Protein AF-A0A6N8H6J8-F1 (afdb_monomer)

Radius of gyration: 29.03 Å; Cα contacts (8 Å, |Δi|>4): 454; chains: 1; bounding box: 101×48×76 Å

Secondary structure (DSSP, 8-state):
-PPP-----PPPHHHHHHHHHHHHHHHHHHHHHHHHHHHHHHHHHHHHHHHHHHHHHHHHHHHHHHT--SEEEEEPPPBTTBGGGGGGGG--S--BSEESEEEEEEETTEEEEEESSPPPPEEEEEE-TTSPEEEEEEE-TTSHHHHTTTTS-EEEEEEEEE-TTSSSEEEEEEEEEESS-TTGGGT-EEEEEEEEEEEEEE-TTT--EEEEEEEEEEEEE-TTS-EEEEEEEEEE-TT-PEE-

Solvent-accessible surface area (backbone atoms only — not comparable to full-atom values): 13359 Å² total; per-residue (Å²): 135,86,82,80,85,88,77,82,84,70,84,47,74,63,58,53,52,53,49,51,52,49,49,51,53,52,49,51,54,47,52,70,51,50,52,60,51,50,53,53,49,51,51,52,51,50,43,56,38,34,48,52,49,51,52,51,52,51,49,51,55,44,57,69,36,46,73,36,62,34,38,37,28,38,27,48,46,19,48,88,92,34,79,70,36,59,54,52,57,70,63,85,87,62,70,40,57,55,29,33,21,41,37,35,35,77,48,103,44,36,38,38,37,42,30,36,42,45,66,70,72,36,54,29,74,45,77,43,98,84,76,45,78,48,77,43,79,77,44,43,58,88,39,77,86,43,44,74,53,57,24,36,51,34,43,39,34,30,37,55,41,82,26,100,78,75,78,48,85,34,73,46,42,71,50,75,51,60,83,65,69,88,64,46,75,83,33,52,32,40,67,44,50,40,41,32,69,68,40,69,47,70,39,87,90,78,70,45,42,19,34,43,25,34,36,38,40,43,27,28,9,43,79,89,57,52,78,67,40,75,50,75,49,77,44,68,25,83,44,39,18,39,51,66

Nearest PDB structures (foldseek):
  8uzt-assembly1_B  TM=2.595E-01  e=5.201E-01  Homo sapiens
  1rp5-assembly2_B  TM=3.192E-01  e=3.946E+00  Streptococcus pneumoniae
  1rp5-assembly1_A  TM=3.190E-01  e=3.946E+00  Streptococcus pneumoniae
  3afq-assembly1_C  TM=2.907E-01  e=7.461E+00  Mycobacterium leprae TN

pLDDT: mean 84.41, std 11.15, range [40.75, 97.56]

Sequence (244 aa):
MTTPLNNKKGTTLVELMVCLVLLALFGTAAVTLVKPCAEAYIEVQQLTRAQNLADALTETIRGELADADGTISIVNAATESDADSANNIFIEDVRLTEGTALRFTVESNYTEILDAGYVPKLTATTLNADNTTSTKVLYDPADDTFAELNRYLHMRFYKQTEGKDGKKKEYTTYAYTTAYPNKDYMGLVVSDLAFYARGWKEEKETGKICLTSLSMQLTVAKPDGTPVYTQTAVIPLPGAPEFQ

Mean predicted aligned error: 9.77 Å

Structure (mmCIF, N/CA/C/O backbone):
data_AF-A0A6N8H6J8-F1
#
_entry.id   AF-A0A6N8H6J8-F1
#
loop_
_atom_site.group_PDB
_atom_site.id
_atom_site.type_symbol
_atom_site.label_atom_id
_atom_site.label_alt_id
_atom_site.label_comp_id
_atom_site.label_asym_id
_atom_site.label_entity_id
_atom_site.label_seq_id
_atom_site.pdbx_PDB_ins_code
_atom_site.Cartn_x
_atom_site.Cartn_y
_atom_site.Cartn_z
_atom_site.occupancy
_atom_site.B_iso_or_equiv
_atom_site.auth_seq_id
_atom_site.auth_comp_id
_atom_site.auth_asym_id
_atom_site.auth_atom_id
_atom_site.pdbx_PDB_model_num
ATOM 1 N N . MET A 1 1 ? 78.669 4.941 -41.387 1.00 40.75 1 MET A N 1
ATOM 2 C CA . MET A 1 1 ? 77.712 5.031 -42.510 1.00 40.75 1 MET A CA 1
ATOM 3 C C . MET A 1 1 ? 76.418 4.387 -42.062 1.00 40.75 1 MET A C 1
ATOM 5 O O . MET A 1 1 ? 76.426 3.232 -41.670 1.00 40.75 1 MET A O 1
ATOM 9 N N . THR A 1 2 ? 75.360 5.184 -41.993 1.00 45.00 2 THR A N 1
ATOM 10 C CA . THR A 1 2 ? 74.046 4.850 -41.439 1.00 45.00 2 THR A CA 1
ATOM 11 C C . THR A 1 2 ? 73.259 3.944 -42.381 1.00 45.00 2 THR A C 1
ATOM 13 O O . THR A 1 2 ? 72.982 4.324 -43.517 1.00 45.00 2 THR A O 1
ATOM 16 N N . THR A 1 3 ? 72.875 2.766 -41.903 1.00 53.53 3 THR A N 1
ATOM 17 C CA . THR A 1 3 ? 71.915 1.877 -42.563 1.00 53.53 3 THR A CA 1
ATOM 18 C C . THR A 1 3 ? 70.542 2.558 -42.599 1.00 53.53 3 THR A C 1
ATOM 20 O O . THR A 1 3 ? 70.055 2.968 -41.542 1.00 53.53 3 THR A O 1
ATOM 23 N N . PRO A 1 4 ? 69.887 2.710 -43.761 1.00 50.66 4 PRO A N 1
ATOM 24 C CA . PRO A 1 4 ? 68.545 3.264 -43.798 1.00 50.66 4 PRO A CA 1
ATOM 25 C C . PRO A 1 4 ? 67.537 2.198 -43.348 1.00 50.66 4 PRO A C 1
ATOM 27 O O . PRO A 1 4 ? 67.440 1.122 -43.936 1.00 50.66 4 PRO A O 1
ATOM 30 N N . LEU A 1 5 ? 66.772 2.508 -42.301 1.00 53.38 5 LEU A N 1
ATOM 31 C CA . LEU A 1 5 ? 65.566 1.776 -41.913 1.00 53.38 5 LEU A CA 1
ATOM 32 C C . LEU A 1 5 ? 64.500 1.969 -43.003 1.00 53.38 5 LEU A C 1
ATOM 34 O O . LEU A 1 5 ? 63.805 2.984 -43.033 1.00 53.38 5 LEU A O 1
ATOM 38 N N . ASN A 1 6 ? 64.369 1.000 -43.910 1.00 55.66 6 ASN A N 1
ATOM 39 C CA . ASN A 1 6 ? 63.252 0.945 -44.848 1.00 55.66 6 ASN A CA 1
ATOM 40 C C . ASN A 1 6 ? 62.047 0.269 -44.181 1.00 55.66 6 ASN A C 1
ATOM 42 O O . ASN A 1 6 ? 61.887 -0.946 -44.256 1.00 55.66 6 ASN A O 1
ATOM 46 N N . ASN A 1 7 ? 61.207 1.055 -43.510 1.00 56.34 7 ASN A N 1
ATOM 47 C CA . ASN A 1 7 ? 59.872 0.607 -43.121 1.00 56.34 7 ASN A CA 1
ATOM 48 C C . ASN A 1 7 ? 58.894 1.791 -43.123 1.00 56.34 7 ASN A C 1
ATOM 50 O O . ASN A 1 7 ? 58.460 2.279 -42.085 1.00 56.34 7 ASN A O 1
ATOM 54 N N . LYS A 1 8 ? 58.563 2.287 -44.319 1.00 55.41 8 LYS A N 1
ATOM 55 C CA . LYS A 1 8 ? 57.391 3.146 -44.534 1.00 55.41 8 LYS A CA 1
ATOM 56 C C . LYS A 1 8 ? 56.366 2.375 -45.360 1.00 55.41 8 LYS A C 1
ATOM 58 O O . LYS A 1 8 ? 56.208 2.616 -46.552 1.00 55.41 8 LYS A O 1
ATOM 63 N N . LYS A 1 9 ? 55.664 1.436 -44.720 1.00 59.94 9 LYS A N 1
ATOM 64 C CA . LYS A 1 9 ? 54.363 0.979 -45.221 1.00 59.94 9 LYS A CA 1
ATOM 65 C C . LYS A 1 9 ? 53.354 2.085 -44.911 1.00 59.94 9 LYS A C 1
ATOM 67 O O . LYS A 1 9 ? 52.824 2.144 -43.808 1.00 59.94 9 LYS A O 1
ATOM 72 N N . GLY A 1 10 ? 53.181 3.024 -45.839 1.00 60.69 10 GLY A N 1
ATOM 73 C CA . GLY A 1 10 ? 52.027 3.920 -45.801 1.00 60.69 10 GLY A CA 1
ATOM 74 C C . GLY A 1 10 ? 50.764 3.084 -45.986 1.00 60.69 10 GLY A C 1
ATOM 75 O O . GLY A 1 10 ? 50.747 2.222 -46.864 1.00 60.69 10 GLY A O 1
ATOM 76 N N . THR A 1 11 ? 49.748 3.303 -45.152 1.00 62.12 11 THR A N 1
ATOM 77 C CA . THR A 1 11 ? 48.422 2.704 -45.332 1.00 62.12 11 THR A CA 1
ATOM 78 C C . THR A 1 11 ? 47.934 3.029 -46.736 1.00 62.12 11 THR A C 1
ATOM 80 O O . THR A 1 11 ? 47.843 4.197 -47.123 1.00 62.12 11 THR A O 1
ATOM 83 N N . THR A 1 12 ? 47.679 2.005 -47.544 1.00 73.31 12 THR A N 1
ATOM 84 C CA . THR A 1 12 ? 47.182 2.240 -48.902 1.00 73.31 12 THR A CA 1
ATOM 85 C C . THR A 1 12 ? 45.739 2.743 -48.813 1.00 73.31 12 THR A C 1
ATOM 87 O O . THR A 1 12 ? 44.985 2.345 -47.927 1.00 73.31 12 THR A O 1
ATOM 90 N N . LEU A 1 13 ? 45.324 3.633 -49.720 1.00 76.25 13 LEU A N 1
ATOM 91 C CA . LEU A 1 13 ? 43.959 4.187 -49.741 1.00 76.25 13 LEU A CA 1
ATOM 92 C C . LEU A 1 13 ? 42.888 3.075 -49.739 1.00 76.25 13 LEU A C 1
ATOM 94 O O . LEU A 1 13 ? 41.837 3.217 -49.121 1.00 76.25 13 LEU A O 1
ATOM 98 N N . VAL A 1 14 ? 43.210 1.931 -50.348 1.00 82.44 14 VAL A N 1
ATOM 99 C CA . VAL A 1 14 ? 42.388 0.716 -50.357 1.00 82.44 14 VAL A CA 1
ATOM 100 C C . VAL A 1 14 ? 42.240 0.103 -48.959 1.00 82.44 14 VAL A C 1
ATOM 102 O O . VAL A 1 14 ? 41.124 -0.228 -48.573 1.00 82.44 14 VAL A O 1
ATOM 105 N N . GLU A 1 15 ? 43.314 -0.009 -48.170 1.00 83.00 15 GLU A N 1
ATOM 106 C CA . GLU A 1 15 ? 43.245 -0.521 -46.789 1.00 83.00 15 GLU A CA 1
ATOM 107 C C . GLU A 1 15 ? 42.344 0.351 -45.906 1.00 83.00 15 GLU A C 1
ATOM 109 O O . GLU A 1 15 ? 41.560 -0.175 -45.116 1.00 83.00 15 GLU A O 1
ATOM 114 N N . LEU A 1 16 ? 42.399 1.676 -46.078 1.00 84.88 16 LEU A N 1
ATOM 115 C CA . LEU A 1 16 ? 41.515 2.604 -45.368 1.00 84.88 16 LEU A CA 1
ATOM 116 C C . LEU A 1 16 ? 40.048 2.436 -45.779 1.00 84.88 16 LEU A C 1
ATOM 118 O O . LEU A 1 16 ? 39.178 2.382 -44.911 1.00 84.88 16 LEU A O 1
ATOM 122 N N . MET A 1 17 ? 39.765 2.315 -47.078 1.00 86.81 17 MET A N 1
ATOM 123 C CA . MET A 1 17 ? 38.397 2.102 -47.562 1.00 86.81 17 MET A CA 1
ATOM 124 C C . MET A 1 17 ? 37.822 0.769 -47.075 1.00 86.81 17 MET A C 1
ATOM 126 O O . MET A 1 17 ? 36.688 0.731 -46.603 1.00 86.81 17 MET A O 1
ATOM 130 N N . VAL A 1 18 ? 38.606 -0.311 -47.126 1.00 90.06 18 VAL A N 1
ATOM 131 C CA . VAL A 1 18 ? 38.185 -1.630 -46.628 1.00 90.06 18 VAL A CA 1
ATOM 132 C C . VAL A 1 18 ? 37.944 -1.586 -45.120 1.00 90.06 18 VAL A C 1
ATOM 134 O O . VAL A 1 18 ? 36.928 -2.094 -44.653 1.00 90.06 18 VAL A O 1
ATOM 137 N N . CYS A 1 19 ? 38.827 -0.933 -44.360 1.00 89.69 19 CYS A N 1
ATOM 138 C CA . CYS A 1 19 ? 38.658 -0.767 -42.919 1.00 89.69 19 CYS A CA 1
ATOM 139 C C . CYS A 1 19 ? 37.365 -0.007 -42.582 1.00 89.69 19 CYS A C 1
ATOM 141 O O . CYS A 1 19 ? 36.590 -0.461 -41.745 1.00 89.69 19 CYS A O 1
ATOM 143 N N . LEU A 1 20 ? 37.078 1.099 -43.278 1.00 90.94 20 LEU A N 1
ATOM 144 C CA . LEU A 1 20 ? 35.853 1.878 -43.071 1.00 90.94 20 LEU A CA 1
ATOM 145 C C . LEU A 1 20 ? 34.584 1.085 -43.411 1.00 90.94 20 LEU A C 1
ATOM 147 O O . LEU A 1 20 ? 33.613 1.142 -42.659 1.00 90.94 20 LEU A O 1
ATOM 151 N N . VAL A 1 21 ? 34.593 0.314 -44.503 1.00 93.56 21 VAL A N 1
ATOM 152 C CA . VAL A 1 21 ? 33.453 -0.537 -44.885 1.00 93.56 21 VAL A CA 1
ATOM 153 C C . VAL A 1 21 ? 33.228 -1.647 -43.857 1.00 93.56 21 VAL A C 1
ATOM 155 O O . VAL A 1 21 ? 32.091 -1.883 -43.450 1.00 93.56 21 VAL A O 1
ATOM 158 N N . LEU A 1 22 ? 34.295 -2.300 -43.386 1.00 91.69 22 LEU A N 1
ATOM 159 C CA . LEU A 1 22 ? 34.191 -3.324 -42.346 1.00 91.69 22 LEU A CA 1
ATOM 160 C C . LEU A 1 22 ? 33.706 -2.734 -41.020 1.00 91.69 22 LEU A C 1
ATOM 162 O O . LEU A 1 22 ? 32.823 -3.313 -40.398 1.00 91.69 22 LEU A O 1
ATOM 166 N N . LEU A 1 23 ? 34.209 -1.568 -40.608 1.00 92.50 23 LEU A N 1
ATOM 167 C CA . LEU A 1 23 ? 33.726 -0.876 -39.410 1.00 92.50 23 LEU A CA 1
ATOM 168 C C . LEU A 1 23 ? 32.245 -0.501 -39.522 1.00 92.50 23 LEU A C 1
ATOM 170 O O . LEU A 1 23 ? 31.522 -0.631 -38.540 1.00 92.50 23 LEU A O 1
ATOM 174 N N . ALA A 1 24 ? 31.769 -0.093 -40.701 1.00 91.44 24 ALA A N 1
ATOM 175 C CA . ALA A 1 24 ? 30.350 0.181 -40.921 1.00 91.44 24 ALA A CA 1
ATOM 176 C C . ALA A 1 24 ? 29.492 -1.096 -40.825 1.00 91.44 24 ALA A C 1
ATOM 178 O O . ALA A 1 24 ? 28.440 -1.093 -40.181 1.00 91.44 24 ALA A O 1
ATOM 179 N N . LEU A 1 25 ? 29.951 -2.209 -41.406 1.00 92.19 25 LEU A N 1
ATOM 180 C CA . LEU A 1 25 ? 29.267 -3.506 -41.320 1.00 92.19 25 LEU A CA 1
ATOM 181 C C . LEU A 1 25 ? 29.245 -4.051 -39.884 1.00 92.19 25 LEU A C 1
ATOM 183 O O . LEU A 1 25 ? 28.199 -4.465 -39.393 1.00 92.19 25 LEU A O 1
ATOM 187 N N . PHE A 1 26 ? 30.372 -4.003 -39.173 1.00 89.94 26 PHE A N 1
ATOM 188 C CA . PHE A 1 26 ? 30.431 -4.430 -37.775 1.00 89.94 26 PHE A CA 1
ATOM 189 C C . PHE A 1 26 ? 29.669 -3.485 -36.849 1.00 89.94 26 PHE A C 1
ATOM 191 O O . PHE A 1 26 ? 29.006 -3.951 -35.930 1.00 89.94 26 PHE A O 1
ATOM 198 N N . GLY A 1 27 ? 29.709 -2.176 -37.102 1.00 90.25 27 GLY A N 1
ATOM 199 C CA . GLY A 1 27 ? 28.953 -1.186 -36.342 1.00 90.25 27 GLY A CA 1
ATOM 200 C C . GLY A 1 27 ? 27.446 -1.400 -36.470 1.00 90.25 27 GLY A C 1
ATOM 201 O O . GLY A 1 27 ? 26.742 -1.420 -35.465 1.00 90.25 27 GLY A O 1
ATOM 202 N N . THR A 1 28 ? 26.951 -1.639 -37.686 1.00 88.88 28 THR A N 1
ATOM 203 C CA . THR A 1 28 ? 25.528 -1.944 -37.911 1.00 88.88 28 THR A CA 1
ATOM 204 C C . THR A 1 28 ? 25.122 -3.267 -37.263 1.00 88.88 28 THR A C 1
ATOM 206 O O . THR A 1 28 ? 24.148 -3.285 -36.511 1.00 88.88 28 THR A O 1
ATOM 209 N N . ALA A 1 29 ? 25.901 -4.338 -37.447 1.00 87.69 29 ALA A N 1
ATOM 210 C CA . ALA A 1 29 ? 25.650 -5.623 -36.791 1.00 87.69 29 ALA A CA 1
ATOM 211 C C . ALA A 1 29 ? 25.652 -5.504 -35.252 1.00 87.69 29 ALA A C 1
ATOM 213 O O . ALA A 1 29 ? 24.757 -6.022 -34.581 1.00 87.69 29 ALA A O 1
ATOM 214 N N . ALA A 1 30 ? 26.604 -4.762 -34.682 1.00 88.12 30 ALA A N 1
ATOM 215 C CA . ALA A 1 30 ? 26.674 -4.518 -33.246 1.00 88.12 30 ALA A CA 1
ATOM 216 C C . ALA A 1 30 ? 25.440 -3.761 -32.737 1.00 88.12 30 ALA A C 1
ATOM 218 O O . ALA A 1 30 ? 24.838 -4.186 -31.757 1.00 88.12 30 ALA A O 1
ATOM 219 N N . VAL A 1 31 ? 24.997 -2.697 -33.416 1.00 87.75 31 VAL A N 1
ATOM 220 C CA . VAL A 1 31 ? 23.798 -1.938 -33.009 1.00 87.75 31 VAL A CA 1
ATOM 221 C C . VAL A 1 31 ? 22.538 -2.806 -33.062 1.00 87.75 31 VAL A C 1
ATOM 223 O O . VAL A 1 31 ? 21.714 -2.729 -32.149 1.00 87.75 31 VAL A O 1
ATOM 226 N N . THR A 1 32 ? 22.408 -3.677 -34.071 1.00 88.31 32 THR A N 1
ATOM 227 C CA . THR A 1 32 ? 21.260 -4.598 -34.173 1.00 88.31 32 THR A CA 1
ATOM 228 C C . THR A 1 32 ? 21.194 -5.626 -33.042 1.00 88.31 32 THR A C 1
ATOM 230 O O . THR A 1 32 ? 20.111 -6.111 -32.736 1.00 88.31 32 THR A O 1
ATOM 233 N N . LEU A 1 33 ? 22.323 -5.922 -32.391 1.00 86.25 33 LEU A N 1
ATOM 234 C CA . LEU A 1 33 ? 22.399 -6.813 -31.230 1.00 86.25 33 LEU A CA 1
ATOM 235 C C . LEU A 1 33 ? 22.283 -6.052 -29.904 1.00 86.25 33 LEU A C 1
ATOM 237 O O . LEU A 1 33 ? 21.595 -6.495 -28.992 1.00 86.25 33 LEU A O 1
ATOM 241 N N . VAL A 1 34 ? 22.942 -4.899 -29.782 1.00 89.19 34 VAL A N 1
ATOM 242 C CA . VAL A 1 34 ? 23.029 -4.153 -28.518 1.00 89.19 34 VAL A CA 1
ATOM 243 C C . VAL A 1 34 ? 21.676 -3.589 -28.102 1.00 89.19 34 VAL A C 1
ATOM 245 O O . VAL A 1 34 ? 21.350 -3.651 -26.921 1.00 89.19 34 VAL A O 1
ATOM 248 N N . LYS A 1 35 ? 20.872 -3.074 -29.041 1.00 85.88 35 LYS A N 1
ATOM 249 C CA . LYS A 1 35 ? 19.571 -2.474 -28.714 1.00 85.88 35 LYS A CA 1
ATOM 250 C C . LYS A 1 35 ? 18.595 -3.459 -28.038 1.00 85.88 35 LYS A C 1
ATOM 252 O O . LYS A 1 35 ? 18.196 -3.161 -26.914 1.00 85.88 35 LYS A O 1
ATOM 257 N N . PRO A 1 36 ? 18.249 -4.622 -28.630 1.00 90.12 36 PRO A N 1
ATOM 258 C CA . PRO A 1 36 ? 17.329 -5.562 -27.984 1.00 90.12 36 PRO A CA 1
ATOM 259 C C . PRO A 1 36 ? 17.904 -6.137 -26.682 1.00 90.12 36 PRO A C 1
ATOM 261 O O . PRO A 1 36 ? 17.165 -6.351 -25.727 1.00 90.12 36 PRO A O 1
ATOM 264 N N . CYS A 1 37 ? 19.226 -6.334 -26.599 1.00 87.81 37 CYS A N 1
ATOM 265 C CA . CYS A 1 37 ? 19.875 -6.766 -25.360 1.00 87.81 37 CYS A CA 1
ATOM 266 C C . CYS A 1 37 ? 19.772 -5.713 -24.246 1.00 87.81 37 CYS A C 1
ATOM 268 O O . CYS A 1 37 ? 19.555 -6.068 -23.091 1.00 87.81 37 CYS A O 1
ATOM 270 N N . ALA A 1 38 ? 19.920 -4.428 -24.575 1.00 86.19 38 ALA A N 1
ATOM 271 C CA . ALA A 1 38 ? 19.778 -3.340 -23.614 1.00 86.19 38 ALA A CA 1
ATOM 272 C C . ALA A 1 38 ? 18.327 -3.191 -23.136 1.00 86.19 38 ALA A C 1
ATOM 274 O O . ALA A 1 38 ? 18.100 -3.019 -21.942 1.00 86.19 38 ALA A O 1
ATOM 275 N N . GLU A 1 39 ? 17.354 -3.304 -24.044 1.00 88.81 39 GLU A N 1
ATOM 276 C CA . GLU A 1 39 ? 15.924 -3.279 -23.708 1.00 88.81 39 GLU A CA 1
ATOM 277 C C . GLU A 1 39 ? 15.561 -4.444 -22.776 1.00 88.81 39 GLU A C 1
ATOM 279 O O . GLU A 1 39 ? 15.046 -4.210 -21.683 1.00 88.81 39 GLU A O 1
ATOM 284 N N . ALA A 1 40 ? 15.949 -5.674 -23.131 1.00 88.62 40 ALA A N 1
ATOM 285 C CA . ALA A 1 40 ? 15.730 -6.849 -22.288 1.00 88.62 40 ALA A CA 1
ATOM 286 C C . ALA A 1 40 ? 16.410 -6.719 -20.913 1.00 88.62 40 ALA A C 1
ATOM 288 O O . ALA A 1 40 ? 15.842 -7.093 -19.889 1.00 88.62 40 ALA A O 1
ATOM 289 N N . TYR A 1 41 ? 17.622 -6.160 -20.865 1.00 89.19 41 TYR A N 1
ATOM 290 C CA . TYR A 1 41 ? 18.324 -5.921 -19.605 1.00 89.19 41 TYR A CA 1
ATOM 291 C C . TYR A 1 41 ? 17.579 -4.922 -18.705 1.00 89.19 41 TYR A C 1
ATOM 293 O O . TYR A 1 41 ? 17.449 -5.158 -17.503 1.00 89.19 41 TYR A O 1
ATOM 301 N N . ILE A 1 42 ? 17.066 -3.826 -19.275 1.00 88.38 42 ILE A N 1
ATOM 302 C CA . ILE A 1 42 ? 16.284 -2.827 -18.535 1.00 88.38 42 ILE A CA 1
ATOM 303 C C . ILE A 1 42 ? 14.987 -3.444 -18.007 1.00 88.38 42 ILE A C 1
ATOM 305 O O . ILE A 1 42 ? 14.646 -3.213 -16.849 1.00 88.38 42 ILE A O 1
ATOM 309 N N . GLU A 1 43 ? 14.289 -4.249 -18.808 1.00 88.69 43 GLU A N 1
ATOM 310 C CA . GLU A 1 43 ? 13.061 -4.931 -18.382 1.00 88.69 43 GLU A CA 1
ATOM 311 C C . GLU A 1 43 ? 13.307 -5.876 -17.204 1.00 88.69 43 GLU A C 1
ATOM 313 O O . GLU A 1 43 ? 12.593 -5.812 -16.202 1.00 88.69 43 GLU A O 1
ATOM 318 N N . VAL A 1 44 ? 14.359 -6.698 -17.270 1.00 91.56 44 VAL A N 1
ATOM 319 C CA . VAL A 1 44 ? 14.736 -7.588 -16.162 1.00 91.56 44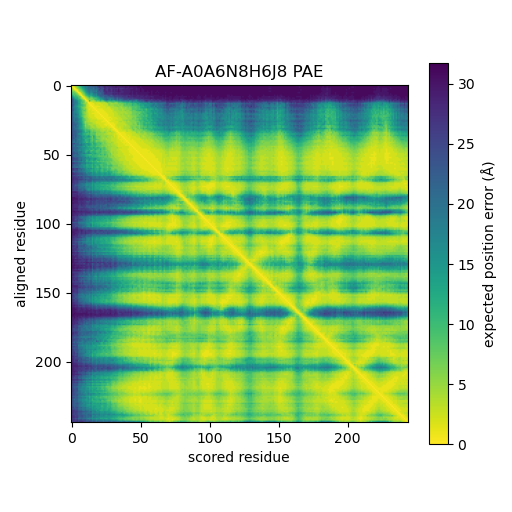 VAL A CA 1
ATOM 320 C C . VAL A 1 44 ? 15.088 -6.778 -14.915 1.00 91.56 44 VAL A C 1
ATOM 322 O O . VAL A 1 44 ? 14.631 -7.102 -13.820 1.00 91.56 44 VAL A O 1
ATOM 325 N N . GLN A 1 45 ? 15.848 -5.689 -15.064 1.00 90.88 45 GLN A N 1
ATOM 326 C CA . GLN A 1 45 ? 16.197 -4.826 -13.938 1.00 90.88 45 GLN A CA 1
ATOM 327 C C . GLN A 1 45 ? 14.956 -4.173 -13.308 1.00 90.88 45 GLN A C 1
ATOM 329 O O . GLN A 1 45 ? 14.874 -4.076 -12.081 1.00 90.88 45 GLN A O 1
ATOM 334 N N . GLN A 1 46 ? 13.997 -3.730 -14.123 1.00 89.62 46 GLN A N 1
ATOM 335 C CA . GLN A 1 46 ? 12.730 -3.168 -13.653 1.00 89.62 46 GLN A CA 1
ATOM 336 C C . GLN A 1 46 ? 11.900 -4.214 -12.909 1.00 89.62 46 GLN A C 1
ATOM 338 O O . GLN A 1 46 ? 11.407 -3.919 -11.823 1.00 89.62 46 GLN A O 1
ATOM 343 N N . LEU A 1 47 ? 11.806 -5.437 -13.434 1.00 94.25 47 LEU A N 1
ATOM 344 C CA . LEU A 1 47 ? 11.093 -6.531 -12.780 1.00 94.25 47 LEU A CA 1
ATOM 345 C C . LEU A 1 47 ? 11.705 -6.872 -11.415 1.00 94.25 47 LEU A C 1
ATOM 347 O O . LEU A 1 47 ? 10.982 -6.932 -10.425 1.00 94.25 47 LEU A O 1
ATOM 351 N N . THR A 1 48 ? 13.031 -7.029 -11.332 1.00 94.50 48 THR A N 1
ATOM 352 C CA . THR A 1 48 ? 13.712 -7.305 -10.055 1.00 94.50 48 THR A CA 1
ATOM 353 C C . THR A 1 48 ? 13.479 -6.189 -9.034 1.00 94.50 48 THR A C 1
ATOM 355 O O . THR A 1 48 ? 13.256 -6.459 -7.857 1.00 94.50 48 THR A O 1
ATOM 358 N N . ARG A 1 49 ? 13.491 -4.920 -9.460 1.00 93.44 49 ARG A N 1
ATOM 359 C CA . ARG A 1 49 ? 13.193 -3.789 -8.565 1.00 93.44 49 ARG A CA 1
ATOM 360 C C . ARG A 1 49 ? 11.735 -3.769 -8.120 1.00 93.44 49 ARG A C 1
ATOM 362 O O . ARG A 1 49 ? 11.488 -3.482 -6.955 1.00 93.44 49 ARG A O 1
ATOM 369 N N . ALA A 1 50 ? 10.799 -4.081 -9.014 1.00 95.06 50 ALA A N 1
ATOM 370 C CA . ALA A 1 50 ? 9.379 -4.155 -8.692 1.00 95.06 50 ALA A CA 1
ATOM 371 C C . ALA A 1 50 ? 9.080 -5.270 -7.687 1.00 95.06 50 ALA A C 1
ATOM 373 O O . ALA A 1 50 ? 8.303 -5.058 -6.763 1.00 95.06 50 ALA A O 1
ATOM 374 N N . GLN A 1 51 ? 9.748 -6.418 -7.822 1.00 95.81 51 GLN A N 1
ATOM 375 C CA . GLN A 1 51 ? 9.691 -7.507 -6.846 1.00 95.81 51 GLN A CA 1
ATOM 376 C C . GLN A 1 51 ? 10.227 -7.064 -5.484 1.00 95.81 51 GLN A C 1
ATOM 378 O O . GLN A 1 51 ? 9.515 -7.180 -4.496 1.00 95.81 51 GLN A O 1
ATOM 383 N N . ASN A 1 52 ? 11.421 -6.461 -5.443 1.00 94.75 52 ASN A N 1
ATOM 384 C CA . ASN A 1 52 ? 11.998 -5.958 -4.192 1.00 94.75 52 ASN A CA 1
ATOM 385 C C . ASN A 1 52 ? 11.105 -4.908 -3.513 1.00 94.75 52 ASN A C 1
ATOM 387 O O . ASN A 1 52 ? 10.976 -4.918 -2.292 1.00 94.75 52 ASN A O 1
ATOM 391 N N . LEU A 1 53 ? 10.492 -4.005 -4.288 1.00 94.75 53 LEU A N 1
ATOM 392 C CA . LEU A 1 53 ? 9.546 -3.023 -3.759 1.00 94.75 53 LEU A CA 1
ATOM 393 C C . LEU A 1 53 ? 8.295 -3.712 -3.205 1.00 94.75 53 LEU A C 1
ATOM 395 O O . LEU A 1 53 ? 7.887 -3.412 -2.090 1.00 94.75 53 LEU A O 1
ATOM 399 N N . ALA A 1 54 ? 7.701 -4.645 -3.951 1.00 95.75 54 ALA A N 1
ATOM 400 C CA . ALA A 1 54 ? 6.519 -5.372 -3.502 1.00 95.75 54 ALA A CA 1
ATOM 401 C C . ALA A 1 54 ? 6.792 -6.175 -2.218 1.00 95.75 54 ALA A C 1
ATOM 403 O O . ALA A 1 54 ? 5.989 -6.128 -1.286 1.00 95.75 54 ALA A O 1
ATOM 404 N N . ASP A 1 55 ? 7.954 -6.825 -2.127 1.00 95.75 55 ASP A N 1
ATOM 405 C CA . ASP A 1 55 ? 8.382 -7.554 -0.935 1.00 95.75 55 ASP A CA 1
ATOM 406 C C . ASP A 1 55 ? 8.589 -6.612 0.257 1.00 95.75 55 ASP A C 1
ATOM 408 O O . ASP A 1 55 ? 8.098 -6.894 1.350 1.00 95.75 55 ASP A O 1
ATOM 412 N N . ALA A 1 56 ? 9.253 -5.469 0.048 1.00 94.25 56 ALA A N 1
ATOM 413 C CA . ALA A 1 56 ? 9.452 -4.465 1.090 1.00 94.25 56 ALA A CA 1
ATOM 414 C C . ALA A 1 56 ? 8.117 -3.902 1.598 1.00 94.25 56 ALA A C 1
ATOM 416 O O . ALA A 1 56 ? 7.897 -3.854 2.802 1.00 94.25 56 ALA A O 1
ATOM 417 N N . LEU A 1 57 ? 7.201 -3.536 0.696 1.00 94.69 57 LEU A N 1
ATOM 418 C CA . LEU A 1 57 ? 5.871 -3.042 1.060 1.00 94.69 57 LEU A CA 1
ATOM 419 C C . LEU A 1 57 ? 5.039 -4.113 1.769 1.00 94.69 57 LEU A C 1
ATOM 421 O O . LEU A 1 57 ? 4.369 -3.812 2.752 1.00 94.69 57 LEU A O 1
ATOM 425 N N . THR A 1 58 ? 5.107 -5.364 1.312 1.00 95.12 58 THR A N 1
ATOM 426 C CA . THR A 1 58 ? 4.440 -6.492 1.973 1.00 95.12 58 THR A CA 1
ATOM 427 C C . THR A 1 58 ? 4.972 -6.697 3.389 1.00 95.12 58 THR A C 1
ATOM 429 O O . THR A 1 58 ? 4.187 -6.975 4.294 1.00 95.12 58 THR A O 1
ATOM 432 N N . GLU A 1 59 ? 6.284 -6.562 3.600 1.00 94.62 59 GLU A N 1
ATOM 433 C CA . GLU A 1 59 ? 6.890 -6.659 4.929 1.00 94.62 59 GLU A CA 1
ATOM 434 C C . GLU A 1 59 ? 6.510 -5.475 5.815 1.00 94.62 59 GLU A C 1
ATOM 436 O O . GLU A 1 59 ? 6.149 -5.691 6.967 1.00 94.62 59 GLU A O 1
ATOM 441 N N . THR A 1 60 ? 6.498 -4.249 5.283 1.00 92.50 60 THR A N 1
ATOM 442 C CA . THR A 1 60 ? 6.006 -3.073 6.014 1.00 92.50 60 THR A CA 1
ATOM 443 C C . THR A 1 60 ? 4.569 -3.297 6.473 1.00 92.50 60 THR A C 1
ATOM 445 O O . THR A 1 60 ? 4.291 -3.208 7.662 1.00 92.50 60 THR A O 1
ATOM 448 N N . ILE A 1 61 ? 3.667 -3.683 5.564 1.00 92.81 61 ILE A N 1
ATOM 449 C CA . ILE A 1 61 ? 2.260 -3.954 5.893 1.00 92.81 61 ILE A CA 1
ATOM 450 C C . ILE A 1 61 ? 2.153 -5.082 6.925 1.00 92.81 61 ILE A C 1
ATOM 452 O O . ILE A 1 61 ? 1.375 -4.984 7.866 1.00 92.81 61 ILE A O 1
ATOM 456 N N . ARG A 1 62 ? 2.946 -6.150 6.791 1.00 92.69 62 ARG A N 1
ATOM 457 C CA . ARG A 1 62 ? 2.990 -7.233 7.782 1.00 92.69 62 ARG A CA 1
ATOM 458 C C . ARG A 1 62 ? 3.457 -6.740 9.153 1.00 92.69 62 ARG A C 1
ATOM 460 O O . ARG A 1 62 ? 2.899 -7.192 10.146 1.00 92.69 62 ARG A O 1
ATOM 467 N N . GLY A 1 63 ? 4.449 -5.855 9.199 1.00 90.62 63 GLY A N 1
ATOM 468 C CA . GLY A 1 63 ? 4.976 -5.258 10.424 1.00 90.62 63 GLY A CA 1
ATOM 469 C C . GLY A 1 63 ? 3.935 -4.409 11.145 1.00 90.62 63 GLY A C 1
ATOM 470 O O . GLY A 1 63 ? 3.679 -4.652 12.319 1.00 90.62 63 GLY A O 1
ATOM 471 N N . GLU A 1 64 ? 3.261 -3.506 10.426 1.00 88.69 64 GLU A N 1
ATOM 472 C CA . GLU A 1 64 ? 2.163 -2.690 10.980 1.00 88.69 64 GLU A CA 1
ATOM 473 C C . GLU A 1 64 ? 1.009 -3.562 11.513 1.00 88.69 64 GLU A C 1
ATOM 475 O O . GLU A 1 64 ? 0.329 -3.219 12.476 1.00 88.69 64 GLU A O 1
ATOM 480 N N . LEU A 1 65 ? 0.796 -4.729 10.902 1.00 88.94 65 LEU A N 1
ATOM 481 C CA . LEU A 1 65 ? -0.270 -5.664 11.257 1.00 88.94 65 LEU A CA 1
ATOM 482 C C . LEU A 1 65 ? 0.100 -6.685 12.339 1.00 88.94 65 LEU A C 1
ATOM 484 O O . LEU A 1 65 ? -0.787 -7.385 12.835 1.00 88.94 65 LEU A O 1
ATOM 488 N N . ALA A 1 66 ? 1.380 -6.810 12.692 1.00 87.25 66 ALA A N 1
ATOM 489 C CA . ALA A 1 66 ? 1.843 -7.822 13.636 1.00 87.25 66 ALA A CA 1
ATOM 490 C C . ALA A 1 66 ? 1.291 -7.576 15.047 1.00 87.25 66 ALA A C 1
ATOM 492 O O . ALA A 1 66 ? 0.837 -8.519 15.694 1.00 87.25 66 ALA A O 1
ATOM 493 N N . ASP A 1 67 ? 1.257 -6.311 15.467 1.00 78.62 67 ASP A N 1
ATOM 494 C CA . ASP A 1 67 ? 0.844 -5.889 16.809 1.00 78.62 67 ASP A CA 1
ATOM 495 C C . ASP A 1 67 ? -0.552 -5.235 16.824 1.00 78.62 67 ASP A C 1
ATOM 497 O O . ASP A 1 67 ? -0.923 -4.536 17.767 1.00 78.62 67 ASP A O 1
ATOM 501 N N . ALA A 1 68 ? -1.357 -5.459 15.781 1.00 78.88 68 ALA A N 1
ATOM 502 C CA . ALA A 1 68 ? -2.723 -4.950 15.717 1.00 78.88 68 ALA A CA 1
ATOM 503 C C . ALA A 1 68 ? -3.629 -5.679 16.736 1.00 78.88 68 ALA A C 1
ATOM 505 O O . ALA A 1 68 ? -4.096 -6.785 16.470 1.00 78.88 68 ALA A O 1
ATOM 506 N N . ASP A 1 69 ? -3.881 -5.048 17.887 1.00 73.81 69 ASP A N 1
ATOM 507 C CA . ASP A 1 69 ? -4.689 -5.574 19.017 1.00 73.81 69 ASP A CA 1
ATOM 508 C C . ASP A 1 69 ? -5.997 -4.777 19.253 1.00 73.81 69 ASP A C 1
ATOM 510 O O . ASP A 1 69 ? -6.793 -5.057 20.145 1.00 73.81 69 ASP A O 1
ATOM 514 N N . GLY A 1 70 ? -6.239 -3.742 18.444 1.00 84.50 70 GLY A N 1
ATOM 515 C CA . GLY A 1 70 ? -7.418 -2.881 18.545 1.00 84.50 70 GLY A CA 1
ATOM 516 C C . GLY A 1 70 ? -8.567 -3.316 17.635 1.00 84.50 70 GLY A C 1
ATOM 517 O O . GLY A 1 70 ? -8.964 -4.480 17.569 1.00 84.50 70 GLY A O 1
ATOM 518 N N . THR A 1 71 ? -9.118 -2.349 16.907 1.00 89.00 71 THR A N 1
ATOM 519 C CA . THR A 1 71 ? -10.099 -2.599 15.843 1.00 89.00 71 THR A CA 1
ATOM 520 C C . THR A 1 71 ? -9.441 -2.486 14.477 1.00 89.00 71 THR A C 1
ATOM 522 O O . THR A 1 71 ? -8.651 -1.569 14.247 1.00 89.00 71 THR A O 1
ATOM 525 N N . ILE A 1 72 ? -9.805 -3.382 13.561 1.00 91.44 72 ILE A N 1
ATOM 526 C CA . ILE A 1 72 ? -9.460 -3.307 12.145 1.00 91.44 72 ILE A CA 1
ATOM 527 C C . ILE A 1 72 ? -10.732 -3.271 11.295 1.00 91.44 72 ILE A C 1
ATOM 529 O O . ILE A 1 72 ? -11.641 -4.078 11.479 1.00 91.44 72 ILE A O 1
ATOM 533 N N . SER A 1 73 ? -10.769 -2.373 10.318 1.00 91.56 73 SER A N 1
ATOM 534 C CA . SER A 1 73 ? -11.799 -2.342 9.280 1.00 91.56 73 SER A CA 1
ATOM 535 C C . SER A 1 73 ? -11.144 -2.332 7.909 1.00 91.56 73 SER A C 1
ATOM 537 O O . SER A 1 73 ? -10.170 -1.612 7.680 1.00 91.56 73 SER A O 1
ATOM 539 N N . ILE A 1 74 ? -11.702 -3.104 6.981 1.00 92.88 74 ILE A N 1
ATOM 540 C CA . ILE A 1 74 ? -11.369 -2.969 5.564 1.00 92.88 74 ILE A CA 1
ATOM 541 C C . ILE A 1 74 ? -12.268 -1.866 5.009 1.00 92.88 74 ILE A C 1
ATOM 543 O O . ILE A 1 74 ? -13.480 -1.889 5.212 1.00 92.88 74 ILE A O 1
ATOM 547 N N . VAL A 1 75 ? -11.674 -0.875 4.351 1.00 91.62 75 VAL A N 1
ATOM 548 C CA . VAL A 1 75 ? -12.390 0.275 3.786 1.00 91.62 75 VAL A CA 1
ATOM 549 C C . VAL A 1 75 ? -11.904 0.556 2.368 1.00 91.62 75 VAL A C 1
ATOM 551 O O . VAL A 1 75 ? -10.931 -0.028 1.893 1.00 91.62 75 VAL A O 1
ATOM 554 N N . ASN A 1 76 ? -12.596 1.448 1.667 1.00 89.81 76 ASN A N 1
ATOM 555 C CA . ASN A 1 76 ? -12.182 1.884 0.339 1.00 89.81 76 ASN A CA 1
ATOM 556 C C . ASN A 1 76 ? -11.412 3.195 0.444 1.00 89.81 76 ASN A C 1
ATOM 558 O O . ASN A 1 76 ? -11.910 4.165 1.015 1.00 89.81 76 ASN A O 1
ATOM 562 N N . ALA A 1 77 ? -10.202 3.206 -0.111 1.00 87.75 77 ALA A N 1
ATOM 563 C CA . ALA A 1 77 ? -9.401 4.407 -0.260 1.00 87.75 77 ALA A CA 1
ATOM 564 C C . ALA A 1 77 ? -10.128 5.443 -1.129 1.00 87.75 77 ALA A C 1
ATOM 566 O O . ALA A 1 77 ? -10.984 5.105 -1.953 1.00 87.75 77 ALA A O 1
ATOM 567 N N . ALA A 1 78 ? -9.756 6.710 -0.962 1.00 83.62 78 ALA A N 1
ATOM 568 C CA . ALA A 1 78 ? -10.323 7.771 -1.774 1.00 83.62 78 ALA A CA 1
ATOM 569 C C . ALA A 1 78 ? -9.836 7.673 -3.226 1.00 83.62 78 ALA A C 1
ATOM 571 O O . ALA A 1 78 ? -8.746 7.166 -3.510 1.00 83.62 78 ALA A O 1
ATOM 572 N N . THR A 1 79 ? -10.636 8.207 -4.145 1.00 80.50 79 THR A N 1
ATOM 573 C CA . THR A 1 79 ? -10.275 8.330 -5.563 1.00 80.50 79 THR A CA 1
ATOM 574 C C . THR A 1 79 ? -10.122 9.798 -5.946 1.00 80.50 79 THR A C 1
ATOM 576 O O . THR A 1 79 ? -10.776 10.661 -5.364 1.00 80.50 79 THR A O 1
ATOM 579 N N . GLU A 1 80 ? -9.286 10.092 -6.947 1.00 71.62 80 GLU A N 1
ATOM 580 C CA . GLU A 1 80 ? -9.057 11.468 -7.427 1.00 71.62 80 GLU A CA 1
ATOM 581 C C . GLU A 1 80 ? -10.351 12.166 -7.876 1.00 71.62 80 GLU A C 1
ATOM 583 O O . GLU A 1 80 ? -10.484 13.382 -7.766 1.00 71.62 80 GLU A O 1
ATOM 588 N N . SER A 1 81 ? -11.320 11.395 -8.376 1.00 66.50 81 SER A N 1
ATOM 589 C CA . SER A 1 81 ? -12.600 11.895 -8.880 1.00 66.50 81 SER A CA 1
ATOM 590 C C . SER A 1 81 ? -13.613 12.259 -7.796 1.00 66.50 81 SER A C 1
ATOM 592 O O . SER A 1 81 ? -14.640 12.852 -8.120 1.00 66.50 81 SER A O 1
ATOM 594 N N . ASP A 1 82 ? -13.368 11.883 -6.540 1.00 64.56 82 ASP A N 1
ATOM 595 C CA . ASP A 1 82 ? -14.368 11.978 -5.484 1.00 64.56 82 ASP A CA 1
ATOM 596 C C . ASP A 1 82 ? -13.735 12.452 -4.170 1.00 64.56 82 ASP A C 1
ATOM 598 O O . ASP A 1 82 ? -13.330 11.659 -3.322 1.00 64.56 82 ASP A O 1
ATOM 602 N N . ALA A 1 83 ? -13.654 13.769 -3.979 1.00 56.44 83 ALA A N 1
ATOM 603 C CA . ALA A 1 83 ? -13.187 14.345 -2.718 1.00 56.44 83 ALA A CA 1
ATOM 604 C C . ALA A 1 83 ? -14.091 13.967 -1.527 1.00 56.44 83 ALA A C 1
ATOM 606 O O . ALA A 1 83 ? -13.608 13.937 -0.395 1.00 56.44 83 ALA A O 1
ATOM 607 N N . ASP A 1 84 ? -15.364 13.622 -1.762 1.00 60.38 84 ASP A N 1
ATOM 608 C CA . ASP A 1 84 ? -16.261 13.138 -0.711 1.00 60.38 84 ASP A CA 1
ATOM 609 C C . ASP A 1 84 ? -15.876 11.711 -0.271 1.00 60.38 84 ASP A C 1
ATOM 611 O O . ASP A 1 84 ? -15.997 11.380 0.913 1.00 60.38 84 ASP A O 1
ATOM 615 N N . SER A 1 85 ? -15.280 10.905 -1.167 1.00 61.03 85 SER A N 1
ATOM 616 C CA . SER A 1 85 ? -14.737 9.574 -0.841 1.00 61.03 85 SER A CA 1
ATOM 617 C C . SER A 1 85 ? -13.594 9.591 0.176 1.00 61.03 85 SER A C 1
ATOM 619 O O . SER A 1 85 ? -13.366 8.590 0.856 1.00 61.03 85 SER A O 1
ATOM 621 N N . ALA A 1 86 ? -12.939 10.738 0.382 1.00 65.44 86 ALA A N 1
ATOM 622 C CA . ALA A 1 86 ? -11.978 10.914 1.468 1.00 65.44 86 ALA A CA 1
ATOM 623 C C . ALA A 1 86 ? -12.594 10.681 2.852 1.00 65.44 86 ALA A C 1
ATOM 625 O O . ALA A 1 86 ? -11.889 10.259 3.763 1.00 65.44 86 ALA A O 1
ATOM 626 N N . ASN A 1 87 ? -13.898 10.917 3.010 1.00 67.75 87 ASN A N 1
ATOM 627 C CA . ASN A 1 87 ? -14.603 10.661 4.261 1.00 67.75 87 ASN A CA 1
ATOM 628 C C . ASN A 1 87 ? -15.149 9.230 4.350 1.00 67.75 87 ASN A C 1
ATOM 630 O O . ASN A 1 87 ? -15.468 8.776 5.449 1.00 67.75 87 ASN A O 1
ATOM 634 N N . ASN A 1 88 ? -15.216 8.495 3.232 1.00 69.94 88 ASN A N 1
ATOM 635 C CA . ASN A 1 88 ? -15.744 7.128 3.215 1.00 69.94 88 ASN A CA 1
ATOM 636 C C . ASN A 1 88 ? -14.905 6.170 4.070 1.00 69.94 88 ASN A C 1
ATOM 638 O O . ASN A 1 88 ? -15.436 5.205 4.615 1.00 69.94 88 ASN A O 1
ATOM 642 N N . ILE A 1 89 ? -13.619 6.477 4.262 1.00 77.94 89 ILE A N 1
ATOM 643 C CA . ILE A 1 89 ? -12.725 5.728 5.154 1.00 77.94 89 ILE A CA 1
ATOM 644 C C . ILE A 1 89 ? -13.175 5.767 6.626 1.00 77.94 89 ILE A C 1
ATOM 646 O O . ILE A 1 89 ? -12.813 4.882 7.395 1.00 77.94 89 ILE A O 1
ATOM 650 N N . PHE A 1 90 ? -13.992 6.746 7.033 1.00 78.00 90 PHE A N 1
ATOM 651 C CA . PHE A 1 90 ? -14.501 6.897 8.404 1.00 78.00 90 PHE A CA 1
ATOM 652 C C . PHE A 1 90 ? -15.943 6.409 8.588 1.00 78.00 90 PHE A C 1
ATOM 654 O O . PHE A 1 90 ? -16.522 6.606 9.652 1.00 78.00 90 PHE A O 1
ATOM 661 N N . ILE A 1 91 ? -16.547 5.769 7.583 1.00 70.12 91 ILE A N 1
ATOM 662 C CA . ILE A 1 91 ? -17.889 5.192 7.734 1.00 70.12 91 ILE A CA 1
ATOM 663 C C . ILE A 1 91 ? -17.806 4.020 8.730 1.00 70.12 91 ILE A C 1
ATOM 665 O O . ILE A 1 91 ? -16.954 3.140 8.592 1.00 70.12 91 ILE A O 1
ATOM 669 N N . GLU A 1 92 ? -18.645 4.038 9.770 1.00 65.12 92 GLU A N 1
ATOM 670 C CA . GLU A 1 92 ? -18.610 3.066 10.882 1.00 65.12 92 GLU A CA 1
ATOM 671 C C . GLU A 1 92 ? -19.582 1.880 10.693 1.00 65.12 92 GLU A C 1
ATOM 673 O O . GLU A 1 92 ? -19.479 0.896 11.414 1.00 65.12 92 GLU A O 1
ATOM 678 N N . ASP A 1 93 ? -20.486 1.924 9.704 1.00 60.19 93 ASP A N 1
ATOM 679 C CA . ASP A 1 93 ? -21.668 1.040 9.677 1.00 60.19 93 ASP A CA 1
ATOM 680 C C . ASP A 1 93 ? -21.586 -0.187 8.743 1.00 60.19 93 ASP A C 1
ATOM 682 O O . ASP A 1 93 ? -22.536 -0.971 8.681 1.00 60.19 93 ASP A O 1
ATOM 686 N N . VAL A 1 94 ? -20.493 -0.386 7.993 1.00 73.56 94 VAL A N 1
ATOM 687 C CA . VAL A 1 94 ? -20.387 -1.508 7.038 1.00 73.56 94 VAL A CA 1
ATOM 688 C C . VAL A 1 94 ? -19.090 -2.287 7.223 1.00 73.56 94 VAL A C 1
ATOM 690 O O . VAL A 1 94 ? -18.015 -1.809 6.867 1.00 73.56 94 VAL A O 1
ATOM 693 N N . ARG A 1 95 ? -19.226 -3.541 7.672 1.00 84.75 95 ARG A N 1
ATOM 694 C CA . ARG A 1 95 ? -18.146 -4.531 7.678 1.00 84.75 95 ARG A CA 1
ATOM 695 C C . ARG A 1 95 ? -17.857 -5.021 6.269 1.00 84.75 95 ARG A C 1
ATOM 697 O O . ARG A 1 95 ? -18.500 -5.957 5.786 1.00 84.75 95 ARG A O 1
ATOM 704 N N . LEU A 1 96 ? -16.897 -4.399 5.598 1.00 89.56 96 LEU A N 1
ATOM 705 C CA . LEU A 1 96 ? -16.468 -4.846 4.278 1.00 89.56 96 LEU A CA 1
ATOM 706 C C . LEU A 1 96 ? -15.504 -6.023 4.404 1.00 89.56 96 LEU A C 1
ATOM 708 O O . LEU A 1 96 ? -14.583 -6.009 5.212 1.00 89.56 96 LEU A O 1
ATOM 712 N N . THR A 1 97 ? -15.692 -7.044 3.571 1.00 91.56 97 THR A N 1
ATOM 713 C CA . THR A 1 97 ? -14.757 -8.174 3.458 1.00 91.56 97 THR A CA 1
ATOM 714 C C . THR A 1 97 ? -13.685 -7.948 2.399 1.00 91.56 97 THR A C 1
ATOM 716 O O . THR A 1 97 ? -12.763 -8.753 2.299 1.00 91.56 97 THR A O 1
ATOM 719 N N . GLU A 1 98 ? -13.808 -6.883 1.610 1.00 93.75 98 GLU A N 1
ATOM 720 C CA . GLU A 1 98 ? -12.851 -6.471 0.590 1.00 93.75 98 GLU A CA 1
ATOM 721 C C . GLU A 1 98 ? -12.765 -4.945 0.507 1.00 93.75 98 GLU A C 1
ATOM 723 O O . GLU A 1 98 ? -13.740 -4.249 0.793 1.00 93.75 98 GLU A O 1
ATOM 728 N N . GLY A 1 99 ? -11.602 -4.426 0.127 1.00 92.44 99 GLY A N 1
ATOM 729 C CA . GLY A 1 99 ? -11.388 -2.990 -0.026 1.00 92.44 99 GLY A CA 1
ATOM 730 C C . GLY A 1 99 ? -9.940 -2.654 -0.344 1.00 92.44 99 GLY A C 1
ATOM 731 O O . GLY A 1 99 ? -9.094 -3.538 -0.449 1.00 92.44 99 GLY A O 1
ATOM 732 N N . THR A 1 100 ? -9.651 -1.370 -0.511 1.00 92.62 100 THR A N 1
ATOM 733 C CA . THR A 1 100 ? -8.339 -0.870 -0.964 1.00 92.62 100 THR A CA 1
ATOM 734 C C . THR A 1 100 ? -7.533 -0.170 0.130 1.00 92.62 100 THR A C 1
ATOM 736 O O . THR A 1 100 ? -6.427 0.313 -0.109 1.00 92.62 100 THR A O 1
ATOM 739 N N . ALA A 1 101 ? -8.076 -0.124 1.345 1.00 92.56 101 ALA A N 1
ATOM 740 C CA . ALA A 1 101 ? -7.463 0.487 2.509 1.00 92.56 101 ALA A CA 1
ATOM 741 C C . ALA A 1 101 ? -7.750 -0.325 3.776 1.00 92.56 101 ALA A C 1
ATOM 743 O O . ALA A 1 101 ? -8.770 -1.013 3.886 1.00 92.56 101 ALA A O 1
ATOM 744 N N . LEU A 1 102 ? -6.865 -0.189 4.759 1.00 92.75 102 LEU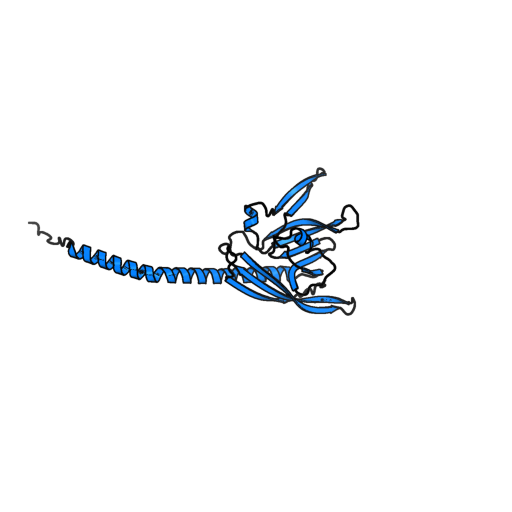 A N 1
ATOM 745 C CA . LEU A 1 102 ? -7.072 -0.680 6.115 1.00 92.75 102 LEU A CA 1
ATOM 746 C C . LEU A 1 102 ? -7.183 0.501 7.068 1.00 92.75 102 LEU A C 1
ATOM 748 O O . LEU A 1 102 ? -6.371 1.423 7.017 1.00 92.75 102 LEU A O 1
ATOM 752 N N . ARG A 1 103 ? -8.186 0.456 7.942 1.00 91.06 103 ARG A N 1
ATOM 753 C CA . ARG A 1 103 ? -8.356 1.390 9.051 1.00 91.06 103 ARG A CA 1
ATOM 754 C C . ARG A 1 103 ? -8.103 0.661 10.360 1.00 91.06 103 ARG A C 1
ATOM 756 O O . ARG A 1 103 ? -8.743 -0.355 10.627 1.00 91.06 103 ARG A O 1
ATOM 763 N N . PHE A 1 104 ? -7.242 1.231 11.186 1.00 87.88 104 PHE A N 1
ATOM 764 C CA . PHE A 1 104 ? -6.929 0.755 12.526 1.00 87.88 104 PHE A CA 1
ATOM 765 C C . PHE A 1 104 ? -7.426 1.751 13.559 1.00 87.88 104 PHE A C 1
ATOM 767 O O . PHE A 1 104 ? -7.285 2.961 13.386 1.00 87.88 104 PHE A O 1
ATOM 774 N N . THR A 1 105 ? -7.969 1.252 14.660 1.00 81.88 105 THR A N 1
ATOM 775 C CA . THR A 1 105 ? -8.243 2.062 15.848 1.00 81.88 105 THR A CA 1
ATOM 776 C C . THR A 1 105 ? -7.412 1.503 16.991 1.00 81.88 105 THR A C 1
ATOM 778 O O . THR A 1 105 ? -7.716 0.425 17.501 1.00 81.88 105 THR A O 1
ATOM 781 N N . VAL A 1 106 ? -6.333 2.215 17.329 1.00 68.06 106 VAL A N 1
ATOM 782 C CA . VAL A 1 106 ? -5.327 1.799 18.326 1.00 68.06 106 VAL A CA 1
ATOM 783 C C . VAL A 1 106 ? -5.795 2.153 19.738 1.00 68.06 106 VAL A C 1
ATOM 785 O O . VAL A 1 106 ? -5.800 1.320 20.636 1.00 68.06 106 VAL A O 1
ATOM 788 N N . GLU A 1 107 ? -6.270 3.385 19.91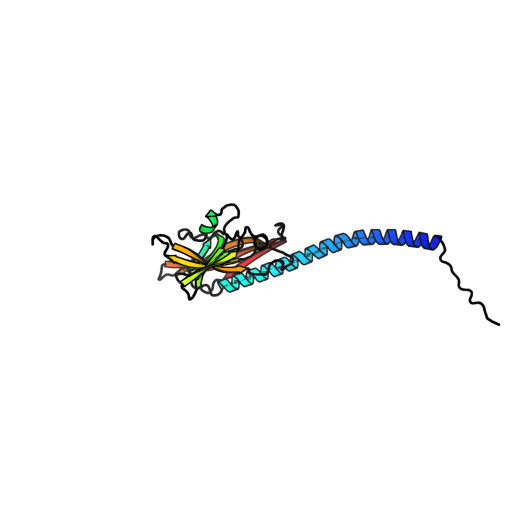4 1.00 67.25 107 GLU A N 1
ATOM 789 C CA . GLU A 1 107 ? -6.904 3.892 21.133 1.00 67.25 107 GLU A CA 1
ATOM 790 C C . GLU A 1 107 ? -8.225 4.571 20.750 1.00 67.25 107 GLU A C 1
ATOM 792 O O . GLU A 1 107 ? -8.397 4.969 19.597 1.00 67.25 107 GLU A O 1
ATOM 797 N N . SER A 1 108 ? -9.140 4.793 21.702 1.00 69.19 108 SER A N 1
ATOM 798 C CA . SER A 1 108 ? -10.487 5.334 21.427 1.00 69.19 108 SER A CA 1
ATOM 799 C C . SER A 1 108 ? -10.527 6.643 20.625 1.00 69.19 108 SER A C 1
ATOM 801 O O . SER A 1 108 ? -11.577 6.985 20.090 1.00 69.19 108 SER A O 1
ATOM 803 N N . ASN A 1 109 ? -9.413 7.381 20.554 1.00 81.81 109 ASN A N 1
ATOM 804 C CA . ASN A 1 109 ? -9.315 8.656 19.847 1.00 81.81 109 ASN A CA 1
ATOM 805 C C . ASN A 1 109 ? -8.269 8.675 18.720 1.00 81.81 109 ASN A C 1
ATOM 807 O O . ASN A 1 109 ? -8.055 9.739 18.144 1.00 81.81 109 ASN A O 1
ATOM 811 N N . TYR A 1 110 ? -7.592 7.566 18.414 1.00 86.25 110 TYR A N 1
ATOM 812 C CA . TYR A 1 110 ? -6.555 7.522 17.379 1.00 86.25 110 TYR A CA 1
ATOM 813 C C . TYR A 1 110 ? -6.920 6.519 16.293 1.00 86.25 110 TYR A C 1
ATOM 815 O O . TYR A 1 110 ? -7.238 5.362 16.564 1.00 86.25 110 TYR A O 1
ATOM 823 N N . THR A 1 111 ? -6.890 6.988 15.050 1.00 87.81 111 THR A N 1
ATOM 824 C CA . THR A 1 111 ? -7.202 6.188 13.870 1.00 87.81 111 THR A CA 1
ATOM 825 C C . THR A 1 111 ? -6.054 6.263 12.885 1.00 87.81 111 THR A C 1
ATOM 827 O O . THR A 1 111 ? -5.599 7.352 12.533 1.00 87.81 111 THR A O 1
ATOM 830 N N . GLU A 1 112 ? -5.616 5.107 12.418 1.00 90.12 112 GLU A N 1
ATOM 831 C CA . GLU A 1 112 ? -4.545 4.979 11.440 1.00 90.12 112 GLU A CA 1
ATOM 832 C C . GLU A 1 112 ? -5.110 4.385 10.160 1.00 90.12 112 GLU A C 1
ATOM 834 O O . GLU A 1 112 ? -6.010 3.546 10.200 1.00 90.12 112 GLU A O 1
ATOM 839 N N . ILE A 1 113 ? -4.625 4.857 9.018 1.00 90.88 113 ILE A N 1
ATOM 840 C CA . ILE A 1 113 ? -5.109 4.428 7.711 1.00 90.88 113 ILE A CA 1
ATOM 841 C C . ILE A 1 113 ? -3.919 4.080 6.836 1.00 90.88 113 ILE A C 1
ATOM 843 O O . ILE A 1 113 ? -3.015 4.900 6.666 1.00 90.88 113 ILE A O 1
ATOM 847 N N . LEU A 1 114 ? -3.960 2.871 6.288 1.00 92.75 114 LEU A N 1
ATOM 848 C CA . LEU A 1 114 ? -2.977 2.322 5.370 1.00 92.75 114 LEU A CA 1
ATOM 849 C C . LEU A 1 114 ? -3.635 2.129 4.009 1.00 92.75 114 LEU A C 1
ATOM 851 O O . LEU A 1 114 ? -4.568 1.333 3.877 1.00 92.75 114 LEU A O 1
ATOM 855 N N . ASP A 1 115 ? -3.158 2.845 2.997 1.00 92.31 115 ASP A N 1
ATOM 856 C CA . ASP A 1 115 ? -3.691 2.769 1.638 1.00 92.31 115 ASP A CA 1
ATOM 857 C C . ASP A 1 115 ? -2.699 3.290 0.592 1.00 92.31 115 ASP A C 1
ATOM 859 O O . ASP A 1 115 ? -1.680 3.887 0.930 1.00 92.31 115 ASP A O 1
ATOM 863 N N . ALA A 1 116 ? -3.002 3.057 -0.684 1.00 90.69 116 ALA A N 1
ATOM 864 C CA . ALA A 1 116 ? -2.259 3.614 -1.816 1.00 90.69 116 ALA A CA 1
ATOM 865 C C . ALA A 1 116 ? -3.154 4.438 -2.761 1.00 90.69 116 ALA A C 1
ATOM 867 O O . ALA A 1 116 ? -2.868 4.567 -3.954 1.00 90.69 116 ALA A O 1
ATOM 868 N N . GLY A 1 117 ? -4.285 4.928 -2.242 1.00 85.88 117 GLY A N 1
ATOM 869 C CA . GLY A 1 117 ? -5.268 5.683 -3.006 1.00 85.88 117 GLY A CA 1
ATOM 870 C C . GLY A 1 117 ? -4.936 7.169 -3.084 1.00 85.88 117 GLY A C 1
ATOM 871 O O . GLY A 1 117 ? -3.812 7.609 -2.846 1.00 85.88 117 GLY A O 1
ATOM 872 N N . TYR A 1 118 ? -5.944 7.963 -3.436 1.00 83.56 118 TYR A N 1
ATOM 873 C CA . TYR A 1 118 ? -5.817 9.413 -3.413 1.00 83.56 118 TYR A CA 1
ATOM 874 C C . TYR A 1 118 ? -5.738 9.915 -1.970 1.00 83.56 118 TYR A C 1
ATOM 876 O O . TYR A 1 118 ? -6.578 9.582 -1.129 1.00 83.56 118 TYR A O 1
ATOM 884 N N . VAL A 1 119 ? -4.756 10.767 -1.689 1.00 83.62 119 VAL A N 1
ATOM 885 C CA . VAL A 1 119 ? -4.630 11.418 -0.386 1.00 83.62 119 VAL A CA 1
ATOM 886 C C . VAL A 1 119 ? -5.214 12.831 -0.503 1.00 83.62 119 VAL A C 1
ATOM 888 O O . VAL A 1 119 ? -4.728 13.630 -1.300 1.00 83.62 119 VAL A O 1
ATOM 891 N N . PRO A 1 120 ? -6.268 13.187 0.255 1.00 82.00 120 PRO A N 1
ATOM 892 C CA . PRO A 1 120 ? -6.766 14.560 0.275 1.00 82.00 120 PRO A CA 1
ATOM 893 C C . PRO A 1 120 ? -5.736 15.488 0.930 1.00 82.00 120 PRO A C 1
ATOM 895 O O . PRO A 1 120 ? -4.852 15.035 1.653 1.00 82.00 120 PRO A O 1
ATOM 898 N N . LYS A 1 121 ? -5.872 16.805 0.749 1.00 86.00 121 LYS A N 1
ATOM 899 C CA . LYS A 1 121 ? -5.018 17.782 1.442 1.00 86.00 121 LYS A CA 1
ATOM 900 C C . LYS A 1 121 ? -5.033 17.548 2.956 1.00 86.00 121 LYS A C 1
ATOM 902 O O . LYS A 1 121 ? -6.089 17.584 3.585 1.00 86.00 121 LYS A O 1
ATOM 907 N N . LEU A 1 122 ? -3.851 17.360 3.538 1.00 86.00 122 LEU A N 1
ATOM 908 C CA . LEU A 1 122 ? -3.665 17.114 4.963 1.00 86.00 122 LEU A CA 1
ATOM 909 C C . LEU A 1 122 ? -2.996 18.319 5.618 1.00 86.00 122 LEU A C 1
ATOM 911 O O . LEU A 1 122 ? -1.898 18.737 5.240 1.00 86.00 122 LEU A O 1
ATOM 915 N N . THR A 1 123 ? -3.635 18.847 6.655 1.00 87.00 123 THR A N 1
ATOM 916 C CA . THR A 1 123 ? -3.087 19.919 7.488 1.00 87.00 123 THR A CA 1
ATOM 917 C C . THR A 1 123 ? -3.100 19.494 8.944 1.00 87.00 123 THR A C 1
ATOM 919 O O . THR A 1 123 ? -4.132 19.051 9.442 1.00 87.00 123 THR A O 1
ATOM 922 N N . ALA A 1 124 ? -1.973 19.668 9.625 1.00 85.00 124 ALA A N 1
ATOM 923 C CA . ALA A 1 124 ? -1.876 19.487 11.063 1.00 85.00 124 ALA A CA 1
ATOM 924 C C . ALA A 1 124 ? -1.913 20.845 11.756 1.00 85.00 124 ALA A C 1
ATOM 926 O O . ALA A 1 124 ? -1.170 21.766 11.404 1.00 85.00 124 ALA A O 1
ATOM 927 N N . THR A 1 125 ? -2.766 20.949 12.766 1.00 83.69 125 THR A N 1
ATOM 928 C CA . THR A 1 125 ? -2.921 22.156 13.568 1.00 83.69 125 THR A CA 1
ATOM 929 C C . THR A 1 125 ? -2.382 21.898 14.968 1.00 83.69 125 THR A C 1
ATOM 931 O O . THR A 1 125 ? -2.835 20.989 15.660 1.00 83.69 125 THR A O 1
ATOM 934 N N . THR A 1 126 ? -1.406 22.696 15.393 1.00 80.56 126 THR A N 1
ATOM 935 C CA . THR A 1 126 ? -0.785 22.599 16.717 1.00 80.56 126 THR A CA 1
ATOM 936 C C . THR A 1 126 ? -1.048 23.863 17.519 1.00 80.56 126 THR A C 1
ATOM 938 O O . THR A 1 126 ? -0.873 24.976 17.015 1.00 80.56 126 THR A O 1
ATOM 941 N N . LEU A 1 127 ? -1.430 23.692 18.784 1.00 81.50 127 LEU A N 1
ATOM 942 C CA . LEU A 1 127 ? -1.503 24.787 19.744 1.00 81.50 127 LEU A CA 1
ATOM 943 C C . LEU A 1 127 ? -0.102 25.035 20.312 1.00 81.50 127 LEU A C 1
ATOM 945 O O . LEU A 1 127 ? 0.509 24.134 20.887 1.00 81.50 127 LEU A O 1
ATOM 949 N N . ASN A 1 128 ? 0.412 26.244 20.125 1.00 80.94 128 ASN A N 1
ATOM 950 C CA . ASN A 1 128 ? 1.695 26.659 20.676 1.00 80.94 128 ASN A CA 1
ATOM 951 C C . ASN A 1 128 ? 1.555 26.974 22.177 1.00 80.94 128 ASN A C 1
ATOM 953 O O . ASN A 1 128 ? 0.459 27.210 22.686 1.00 80.94 128 ASN A O 1
ATOM 957 N N . ALA A 1 129 ? 2.684 27.037 22.889 1.00 83.50 129 ALA A N 1
ATOM 958 C CA . ALA A 1 129 ? 2.713 27.356 24.321 1.00 83.50 129 ALA A CA 1
ATOM 959 C C . ALA A 1 129 ? 2.160 28.759 24.664 1.00 83.50 129 ALA A C 1
ATOM 961 O O . ALA A 1 129 ? 1.822 29.021 25.815 1.00 83.50 129 ALA A O 1
ATOM 962 N N . ASP A 1 130 ? 2.061 29.654 23.679 1.00 87.62 130 ASP A N 1
ATOM 963 C CA . ASP A 1 130 ? 1.507 31.009 23.794 1.00 87.62 130 ASP A CA 1
ATOM 964 C C . ASP A 1 130 ? 0.001 31.090 23.455 1.00 87.62 130 ASP A C 1
ATOM 966 O O . ASP A 1 130 ? -0.532 32.183 23.268 1.00 87.62 130 ASP A O 1
ATOM 970 N N . ASN A 1 131 ? -0.693 29.947 23.373 1.00 80.88 131 ASN A N 1
ATOM 971 C CA . ASN A 1 131 ? -2.092 29.808 22.942 1.00 80.88 131 ASN A CA 1
ATOM 972 C C . ASN A 1 131 ? -2.381 30.278 21.504 1.00 80.88 131 ASN A C 1
ATOM 974 O O . ASN A 1 131 ? -3.547 30.385 21.115 1.00 80.88 131 ASN A O 1
ATOM 978 N N . THR A 1 132 ? -1.358 30.522 20.682 1.00 87.06 132 THR A N 1
ATOM 979 C CA . THR A 1 132 ? -1.547 30.727 19.243 1.00 87.06 132 THR A CA 1
ATOM 980 C C . THR A 1 132 ? -1.645 29.390 18.517 1.00 87.06 132 THR A C 1
ATOM 982 O O . THR A 1 132 ? -1.124 28.366 18.958 1.00 87.06 132 THR A O 1
ATOM 985 N N . THR A 1 133 ? -2.354 29.382 17.392 1.00 85.31 133 THR A N 1
ATOM 986 C CA . THR A 1 133 ? -2.548 28.179 16.582 1.00 85.31 133 THR A CA 1
ATOM 987 C C . THR A 1 133 ? -1.657 28.243 15.347 1.00 85.31 133 THR A C 1
ATOM 989 O O . THR A 1 133 ? -1.796 29.156 14.534 1.00 85.31 133 THR A O 1
ATOM 992 N N . SER A 1 134 ? -0.774 27.260 15.182 1.00 83.44 134 SER A N 1
ATOM 993 C CA . SER A 1 134 ? 0.015 27.069 13.962 1.00 83.44 134 SER A CA 1
ATOM 994 C C . SER A 1 134 ? -0.620 25.976 13.114 1.00 83.44 134 SER A C 1
ATOM 996 O O . SER A 1 134 ? -0.911 24.894 13.617 1.00 83.44 134 SER A O 1
ATOM 998 N N . THR A 1 135 ? -0.810 26.232 11.820 1.00 88.19 135 THR A N 1
ATOM 999 C CA . THR A 1 135 ? -1.258 25.210 10.864 1.00 88.19 135 THR A CA 1
ATOM 1000 C C . THR A 1 135 ? -0.126 24.899 9.899 1.00 88.19 135 THR A C 1
ATOM 1002 O O . THR A 1 135 ? 0.375 25.792 9.218 1.00 88.19 135 THR A O 1
ATOM 1005 N N . LYS A 1 136 ? 0.278 23.630 9.843 1.00 87.75 136 LYS A N 1
ATOM 1006 C CA . LYS A 1 136 ? 1.288 23.114 8.922 1.00 87.75 136 LYS A CA 1
ATOM 1007 C C . LYS A 1 136 ? 0.610 22.231 7.881 1.00 87.75 136 LYS A C 1
ATOM 1009 O O . LYS A 1 136 ? -0.129 21.314 8.228 1.00 87.75 136 LYS A O 1
ATOM 1014 N N . VAL A 1 137 ? 0.896 22.477 6.607 1.00 88.50 137 VAL A N 1
ATOM 1015 C CA . VAL A 1 137 ? 0.515 21.565 5.523 1.00 88.50 137 VAL A CA 1
ATOM 1016 C C . VAL A 1 137 ? 1.444 20.352 5.580 1.00 88.50 137 VAL A C 1
ATOM 1018 O O . VAL A 1 137 ? 2.664 20.508 5.559 1.00 88.50 137 VAL A O 1
ATOM 1021 N N . LEU A 1 138 ? 0.870 19.158 5.730 1.00 86.62 138 LEU A N 1
ATOM 1022 C CA . LEU A 1 138 ? 1.607 17.891 5.722 1.00 86.62 138 LEU A CA 1
ATOM 1023 C C . LEU A 1 138 ? 1.657 17.280 4.323 1.00 86.62 138 LEU A C 1
ATOM 1025 O O . LEU A 1 138 ? 2.654 16.662 3.963 1.00 86.62 138 LEU A O 1
ATOM 1029 N N . TYR A 1 139 ? 0.580 17.461 3.563 1.00 86.88 139 TYR A N 1
ATOM 1030 C CA . TYR A 1 139 ? 0.430 16.967 2.205 1.00 86.88 139 TYR A CA 1
ATOM 1031 C C . TYR A 1 139 ? -0.564 17.866 1.462 1.00 86.88 139 TYR A C 1
ATOM 1033 O O . TYR A 1 139 ? -1.615 18.205 2.015 1.00 86.88 139 TYR A O 1
ATOM 1041 N N . ASP A 1 140 ? -0.250 18.259 0.231 1.00 86.75 140 ASP A N 1
ATOM 1042 C CA . ASP A 1 140 ? -1.171 18.992 -0.639 1.00 86.75 140 ASP A CA 1
ATOM 1043 C C . ASP A 1 140 ? -1.130 18.396 -2.050 1.00 86.75 140 ASP A C 1
ATOM 1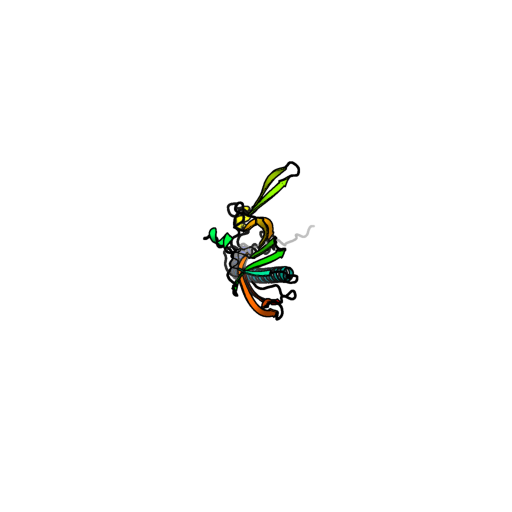045 O O . ASP A 1 140 ? -0.131 18.578 -2.739 1.00 86.75 140 ASP A O 1
ATOM 1049 N N . PRO A 1 141 ? -2.186 17.704 -2.510 1.00 80.12 141 PRO A N 1
ATOM 1050 C CA . PRO A 1 141 ? -2.193 17.095 -3.839 1.00 80.12 141 PRO A CA 1
ATOM 1051 C C . PRO A 1 141 ? -2.149 18.131 -4.974 1.00 80.12 141 PRO A C 1
ATOM 1053 O O . PRO A 1 141 ? -1.881 17.764 -6.113 1.00 80.12 141 PRO A O 1
ATOM 1056 N N . ALA A 1 142 ? -2.427 19.411 -4.690 1.00 83.25 142 ALA A N 1
ATOM 1057 C CA . ALA A 1 142 ? -2.309 20.495 -5.665 1.00 83.25 142 ALA A CA 1
ATOM 1058 C C . ALA A 1 142 ? -0.874 21.038 -5.805 1.00 83.25 142 ALA A C 1
ATOM 1060 O O . ALA A 1 142 ? -0.623 21.869 -6.675 1.00 83.25 142 ALA A O 1
ATOM 1061 N N . ASP A 1 143 ? 0.050 20.617 -4.941 1.00 83.38 143 ASP A N 1
ATOM 1062 C CA . ASP A 1 143 ? 1.462 20.974 -5.021 1.00 83.38 143 ASP A CA 1
ATOM 106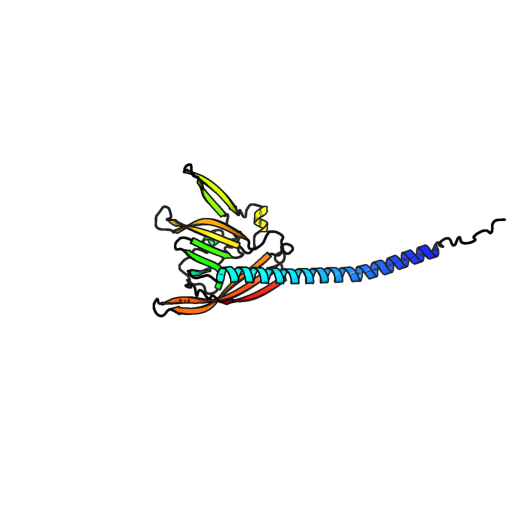3 C C . ASP A 1 143 ? 2.214 19.901 -5.825 1.00 83.38 143 ASP A C 1
ATOM 1065 O O . ASP A 1 143 ? 2.189 18.712 -5.493 1.00 83.38 143 ASP A O 1
ATOM 1069 N N . ASP A 1 144 ? 2.898 20.333 -6.889 1.00 77.88 144 ASP A N 1
ATOM 1070 C CA . ASP A 1 144 ? 3.611 19.469 -7.838 1.00 77.88 144 ASP A CA 1
ATOM 1071 C C . ASP A 1 144 ? 4.628 18.533 -7.157 1.00 77.88 144 ASP A C 1
ATOM 1073 O O . ASP A 1 144 ? 4.928 17.456 -7.671 1.00 77.88 144 ASP A O 1
ATOM 1077 N N . THR A 1 145 ? 5.152 18.907 -5.984 1.00 75.94 145 THR A N 1
ATOM 1078 C CA . THR A 1 145 ? 6.092 18.070 -5.220 1.00 75.94 145 THR A CA 1
ATOM 1079 C C . THR A 1 145 ? 5.428 16.843 -4.587 1.00 75.94 145 THR A C 1
ATOM 1081 O O . THR A 1 145 ? 6.079 15.811 -4.414 1.00 75.94 145 THR A O 1
ATOM 1084 N N . PHE A 1 146 ? 4.139 16.942 -4.255 1.00 72.75 146 PHE A N 1
ATOM 1085 C CA . PHE A 1 146 ? 3.347 15.903 -3.595 1.00 72.75 146 PHE A CA 1
ATOM 1086 C C . PHE A 1 146 ? 2.469 15.121 -4.570 1.00 72.75 146 PHE A C 1
ATOM 1088 O O . PHE A 1 146 ? 2.166 13.960 -4.301 1.00 72.75 146 PHE A O 1
ATOM 1095 N N . ALA A 1 147 ? 2.103 15.708 -5.712 1.00 66.12 147 ALA A N 1
ATOM 1096 C CA . ALA A 1 147 ? 1.419 14.994 -6.787 1.00 66.12 147 ALA A CA 1
ATOM 1097 C C . ALA A 1 147 ? 2.242 13.788 -7.288 1.00 66.12 147 ALA A C 1
ATOM 1099 O O . ALA A 1 147 ? 1.678 12.742 -7.600 1.00 66.12 147 ALA A O 1
ATOM 1100 N N . GLU A 1 148 ? 3.581 13.887 -7.275 1.00 71.56 148 GLU A N 1
ATOM 1101 C CA . GLU A 1 148 ? 4.485 12.758 -7.565 1.00 71.56 148 GLU A CA 1
ATOM 1102 C C . GLU A 1 148 ? 4.359 11.601 -6.552 1.00 71.56 148 GLU A C 1
ATOM 1104 O O . GLU A 1 148 ? 4.762 10.482 -6.857 1.00 71.56 148 GLU A O 1
ATOM 1109 N N . LEU A 1 149 ? 3.814 11.859 -5.357 1.00 77.06 149 LEU A N 1
ATOM 1110 C CA . LEU A 1 149 ? 3.596 10.855 -4.315 1.00 77.06 149 LEU A CA 1
ATOM 1111 C C . LEU A 1 149 ? 2.215 10.199 -4.395 1.00 77.06 149 LEU A C 1
ATOM 1113 O O . LEU A 1 149 ? 1.960 9.283 -3.616 1.00 77.06 149 LEU A O 1
ATOM 1117 N N . ASN A 1 150 ? 1.332 10.614 -5.312 1.00 76.06 150 ASN A N 1
ATOM 1118 C CA . ASN A 1 150 ? 0.127 9.832 -5.589 1.00 76.06 150 ASN A CA 1
ATOM 1119 C C . ASN A 1 150 ? 0.546 8.408 -5.955 1.00 76.06 150 ASN A C 1
ATOM 1121 O O . ASN A 1 150 ? 1.506 8.225 -6.706 1.00 76.06 150 ASN A O 1
ATOM 1125 N N . ARG A 1 151 ? -0.202 7.406 -5.471 1.00 83.25 151 ARG A N 1
ATOM 1126 C CA . ARG A 1 151 ? 0.062 5.980 -5.747 1.00 83.25 151 ARG A CA 1
ATOM 1127 C C . ARG A 1 151 ? 1.290 5.430 -5.010 1.00 83.25 151 ARG A C 1
ATOM 1129 O O . ARG A 1 151 ? 1.853 4.415 -5.413 1.00 83.25 151 ARG A O 1
ATOM 1136 N N . TYR A 1 152 ? 1.729 6.081 -3.938 1.00 90.19 152 TYR A N 1
ATOM 1137 C CA . TYR A 1 152 ? 2.661 5.489 -2.979 1.00 90.19 152 TYR A CA 1
ATOM 1138 C C . TYR A 1 152 ? 1.869 4.781 -1.879 1.00 90.19 152 TYR A C 1
ATOM 1140 O O . TYR A 1 152 ? 0.686 5.031 -1.699 1.00 90.19 152 TYR A O 1
ATOM 1148 N N . LEU A 1 153 ? 2.507 3.884 -1.125 1.00 92.31 153 LEU A N 1
ATOM 1149 C CA . LEU A 1 153 ? 1.884 3.375 0.095 1.0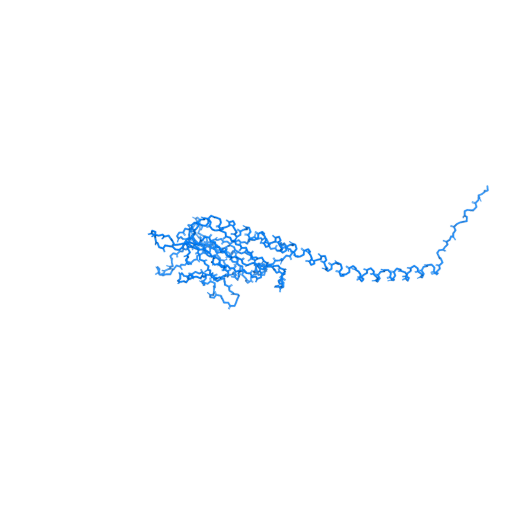0 92.31 153 LEU A CA 1
ATOM 1150 C C . LEU A 1 153 ? 1.978 4.448 1.186 1.00 92.31 153 LEU A C 1
ATOM 1152 O O . LEU A 1 153 ? 3.079 4.893 1.534 1.00 92.31 153 LEU A O 1
ATOM 1156 N N . HIS A 1 154 ? 0.830 4.841 1.720 1.00 91.12 154 HIS A N 1
ATOM 1157 C CA . HIS A 1 154 ? 0.671 5.902 2.702 1.00 91.12 154 HIS A CA 1
ATOM 1158 C C . HIS A 1 154 ? 0.239 5.336 4.051 1.00 91.12 154 HIS A C 1
ATOM 1160 O O . HIS A 1 154 ? -0.612 4.453 4.118 1.00 91.12 154 HIS A O 1
ATOM 1166 N N . MET A 1 155 ? 0.786 5.917 5.119 1.00 91.25 155 MET A N 1
ATOM 1167 C CA . MET A 1 155 ? 0.290 5.759 6.485 1.00 91.25 155 MET A CA 1
ATOM 1168 C C . MET A 1 155 ? -0.183 7.120 6.985 1.00 91.25 155 MET A C 1
ATOM 1170 O O . MET A 1 155 ? 0.583 8.093 7.039 1.00 91.25 155 MET A O 1
ATOM 1174 N N . ARG A 1 156 ? -1.470 7.205 7.312 1.00 89.94 156 ARG A N 1
ATOM 1175 C CA . ARG A 1 156 ? -2.149 8.446 7.691 1.00 89.94 156 ARG A CA 1
ATOM 1176 C C . ARG A 1 156 ? -2.674 8.321 9.110 1.00 89.94 156 ARG A C 1
ATOM 1178 O O . ARG A 1 156 ? -3.404 7.385 9.415 1.00 89.94 156 ARG A O 1
ATOM 1185 N N . PHE A 1 157 ? -2.343 9.290 9.955 1.00 89.31 157 PHE A N 1
ATOM 1186 C CA . PHE A 1 157 ? -2.678 9.260 11.375 1.00 89.31 157 PHE A CA 1
ATOM 1187 C C . PHE A 1 157 ? -3.646 10.388 11.707 1.00 89.31 157 PHE A C 1
ATOM 1189 O O . PHE A 1 157 ? -3.349 11.573 11.508 1.00 89.31 157 PHE A O 1
ATOM 1196 N N . TYR A 1 158 ? -4.797 10.016 12.248 1.00 88.00 158 TYR A N 1
ATOM 1197 C CA . TYR A 1 158 ? -5.876 10.915 12.617 1.00 88.00 158 TYR A CA 1
ATOM 1198 C C . TYR A 1 158 ? -6.134 10.845 14.116 1.00 88.00 158 TYR A C 1
ATOM 1200 O O . TYR A 1 158 ? -6.129 9.776 14.724 1.00 88.00 158 TYR A O 1
ATOM 1208 N N . LYS A 1 159 ? -6.403 12.009 14.701 1.00 86.75 159 LYS A N 1
ATOM 1209 C CA . LYS A 1 159 ? -6.922 12.139 16.053 1.00 86.75 159 LYS A CA 1
ATOM 1210 C C . LYS A 1 159 ? -8.396 12.512 15.982 1.00 86.75 159 LYS A C 1
ATOM 1212 O O . LYS A 1 159 ? -8.757 13.525 15.380 1.00 86.75 159 LYS A O 1
ATOM 1217 N N . GLN A 1 160 ? -9.231 11.701 16.610 1.00 81.81 160 GLN A N 1
ATOM 1218 C CA . GLN A 1 160 ? -10.642 11.979 16.786 1.00 81.81 160 GLN A CA 1
ATOM 1219 C C . GLN A 1 160 ? -10.819 13.103 17.809 1.00 81.81 160 GLN A C 1
ATOM 1221 O O . GLN A 1 160 ? -10.254 13.084 18.906 1.00 81.81 160 GLN A O 1
ATOM 1226 N N . THR A 1 161 ? -11.624 14.085 17.439 1.00 76.25 161 THR A N 1
ATOM 1227 C CA . THR A 1 161 ? -12.056 15.192 18.283 1.00 76.25 161 THR A CA 1
ATOM 1228 C C . THR A 1 161 ? -13.577 15.228 18.321 1.00 76.25 161 THR A C 1
ATOM 1230 O O . THR A 1 161 ? -14.254 14.843 17.363 1.00 76.25 161 THR A O 1
ATOM 1233 N N . GLU A 1 162 ? -14.134 15.691 19.437 1.00 69.50 162 GLU A N 1
ATOM 1234 C CA . GLU A 1 162 ? -15.560 15.993 19.501 1.00 69.50 162 GLU A CA 1
ATOM 1235 C C . GLU A 1 162 ? -15.857 17.137 18.527 1.00 69.50 162 GLU A C 1
ATOM 1237 O O . GLU A 1 162 ? -15.271 18.217 18.631 1.00 69.50 162 GLU A O 1
ATOM 1242 N N . GLY A 1 163 ? -16.731 16.895 17.546 1.00 64.75 163 GLY A N 1
ATOM 1243 C CA . GLY A 1 163 ? -17.162 17.945 16.632 1.00 64.75 163 GLY A CA 1
ATOM 1244 C C . GLY A 1 163 ? -17.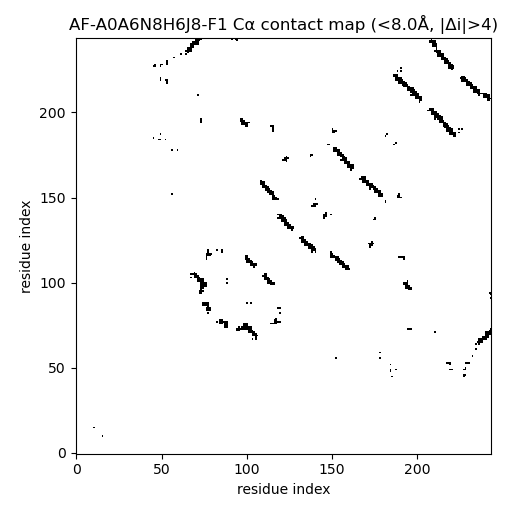906 19.049 17.378 1.00 64.75 163 GLY A C 1
ATOM 1245 O O . GLY A 1 163 ? -18.478 18.823 18.447 1.00 64.75 163 GLY A O 1
ATOM 1246 N N . LYS A 1 164 ? -17.951 20.248 16.788 1.00 59.56 164 LYS A N 1
ATOM 1247 C CA . LYS A 1 164 ? -18.510 21.464 17.421 1.00 59.56 164 LYS A CA 1
ATOM 1248 C C . LYS A 1 164 ? -19.971 21.338 17.890 1.00 59.56 164 LYS A C 1
ATOM 1250 O O . LYS A 1 164 ? -20.396 22.116 18.738 1.00 59.56 164 LYS A O 1
ATOM 1255 N N . ASP A 1 165 ? -20.699 20.339 17.388 1.00 59.19 165 ASP A N 1
ATOM 1256 C CA . ASP A 1 165 ? -22.098 20.043 17.726 1.00 59.19 165 ASP A CA 1
ATOM 1257 C C . ASP A 1 165 ? -22.286 18.811 18.642 1.00 59.19 165 ASP A C 1
ATOM 1259 O O . ASP A 1 165 ? -23.420 18.389 18.876 1.00 59.19 165 ASP A O 1
ATOM 1263 N N . GLY A 1 166 ? -21.206 18.167 19.109 1.00 55.44 166 GLY A N 1
ATOM 1264 C CA . GLY A 1 166 ? -21.243 16.977 19.980 1.00 55.44 166 GLY A CA 1
ATOM 1265 C C . GLY A 1 166 ? -21.859 15.711 19.357 1.00 55.44 166 GLY A C 1
ATOM 1266 O O . GLY A 1 166 ? -21.985 14.692 20.029 1.00 55.44 166 GLY A O 1
ATOM 1267 N N . LYS A 1 167 ? -22.268 15.763 18.080 1.00 55.94 167 LYS A N 1
ATOM 1268 C CA . LYS A 1 167 ? -22.992 14.685 17.374 1.00 55.94 167 LYS A CA 1
ATOM 1269 C C . LYS A 1 167 ? -22.208 14.016 16.244 1.00 55.94 167 LYS A C 1
ATOM 1271 O O . LYS A 1 167 ? -22.590 12.930 15.823 1.00 55.94 167 LYS A O 1
ATOM 1276 N N . LYS A 1 168 ? -21.152 14.652 15.728 1.00 63.69 168 LYS A N 1
ATOM 1277 C CA . LYS A 1 168 ? -20.282 14.088 14.686 1.00 63.69 168 LYS A CA 1
ATOM 1278 C C . LYS A 1 168 ? -18.853 14.009 15.206 1.00 63.69 168 LYS A C 1
ATOM 1280 O O . LYS A 1 168 ? -18.351 14.982 15.765 1.00 63.69 168 LYS A O 1
ATOM 1285 N N . LYS A 1 169 ? -18.225 12.849 15.020 1.00 71.94 169 LYS A N 1
ATOM 1286 C CA . LYS A 1 169 ? -16.786 12.667 15.219 1.00 71.94 169 LYS A CA 1
ATOM 1287 C C . LYS A 1 169 ? -16.069 13.469 14.131 1.00 71.94 169 LYS A C 1
ATOM 1289 O O . LYS A 1 169 ? -16.356 13.286 12.950 1.00 71.94 169 LYS A O 1
ATOM 1294 N N . GLU A 1 170 ? -15.196 14.388 14.524 1.00 76.88 170 GLU A N 1
ATOM 1295 C CA . GLU A 1 170 ? -14.283 15.062 13.598 1.00 76.88 170 GLU A CA 1
ATOM 1296 C C . GLU A 1 170 ? -12.920 14.372 13.678 1.00 76.88 170 GLU A C 1
ATOM 1298 O O . GLU A 1 170 ? -12.470 14.008 14.763 1.00 76.88 170 GLU A O 1
ATOM 1303 N N . TYR A 1 171 ? -12.260 14.187 12.537 1.00 79.88 171 TYR A N 1
ATOM 1304 C CA . TYR A 1 171 ? -10.943 13.558 12.462 1.00 79.88 171 TYR A CA 1
ATOM 1305 C C . TYR A 1 171 ? -9.924 14.598 12.011 1.00 79.88 171 TYR A C 1
ATOM 1307 O O . TYR A 1 171 ? -9.911 15.017 10.856 1.00 79.88 171 TYR A O 1
ATOM 1315 N N . THR A 1 172 ? -9.062 15.024 12.932 1.00 83.06 172 THR A N 1
ATOM 1316 C CA . THR A 1 172 ? -7.975 15.961 12.631 1.00 83.06 172 THR A CA 1
ATOM 1317 C C . THR A 1 172 ? -6.708 15.180 12.308 1.00 83.06 172 THR A C 1
ATOM 1319 O O . THR A 1 172 ? -6.294 14.318 13.084 1.00 83.06 172 THR A O 1
ATOM 1322 N N . THR A 1 173 ? -6.059 15.473 11.183 1.00 85.81 173 THR A N 1
ATOM 1323 C CA . THR A 1 173 ? -4.792 14.821 10.832 1.00 85.81 173 THR A CA 1
ATOM 1324 C C . THR A 1 173 ? -3.678 15.255 11.781 1.00 85.81 173 THR A C 1
ATOM 1326 O O . THR A 1 173 ? -3.461 16.446 12.001 1.00 85.81 173 THR A O 1
ATOM 1329 N N . TYR A 1 174 ? -2.951 14.281 12.324 1.00 84.38 174 TYR A N 1
ATOM 1330 C CA . TYR A 1 174 ? -1.830 14.515 13.231 1.00 84.38 174 TYR A CA 1
ATOM 1331 C C . TYR A 1 174 ? -0.475 14.209 12.582 1.00 84.38 174 TYR A C 1
ATOM 1333 O O . TYR A 1 174 ? 0.476 14.966 12.771 1.00 84.38 174 TYR A O 1
ATOM 1341 N N . ALA A 1 175 ? -0.387 13.141 11.784 1.00 87.62 175 ALA A N 1
ATOM 1342 C CA . ALA A 1 175 ? 0.838 12.764 11.084 1.00 87.62 175 ALA A CA 1
ATOM 1343 C C . ALA A 1 175 ? 0.542 12.092 9.735 1.00 87.62 175 ALA A C 1
ATOM 1345 O O . ALA A 1 175 ? -0.558 11.597 9.485 1.00 87.62 175 ALA A O 1
ATOM 1346 N N . TYR A 1 176 ? 1.550 12.092 8.867 1.00 88.94 176 TYR A N 1
ATOM 1347 C CA . TYR A 1 176 ? 1.522 11.491 7.539 1.00 88.94 176 TYR A CA 1
ATOM 1348 C C . TYR A 1 176 ? 2.922 10.980 7.202 1.00 88.94 176 TYR A C 1
ATOM 1350 O O . TYR A 1 176 ? 3.902 11.694 7.429 1.00 88.94 176 TYR A O 1
ATOM 1358 N N . THR A 1 177 ? 3.013 9.772 6.653 1.00 89.88 177 THR A N 1
ATOM 1359 C CA . THR A 1 177 ? 4.265 9.224 6.125 1.00 89.88 177 THR A CA 1
ATOM 1360 C C . THR A 1 177 ? 4.017 8.374 4.883 1.00 89.88 177 THR A C 1
ATOM 1362 O O . THR A 1 177 ? 2.916 7.866 4.661 1.00 89.88 177 THR A O 1
ATOM 1365 N N . THR A 1 178 ? 5.057 8.217 4.069 1.00 89.62 178 THR A N 1
ATOM 1366 C CA . THR A 1 178 ? 5.102 7.276 2.946 1.00 89.62 178 THR A CA 1
ATOM 1367 C C . THR A 1 178 ? 6.004 6.104 3.314 1.00 89.62 178 THR A C 1
ATOM 1369 O O . THR A 1 178 ? 6.982 6.272 4.041 1.00 89.62 178 THR A O 1
ATOM 1372 N N . ALA A 1 179 ? 5.698 4.908 2.813 1.00 87.81 179 ALA A N 1
ATOM 1373 C CA . ALA A 1 179 ? 6.491 3.715 3.122 1.00 87.81 179 ALA A CA 1
ATOM 1374 C C . ALA A 1 179 ? 7.906 3.754 2.516 1.00 87.81 179 ALA A C 1
ATOM 1376 O O . ALA A 1 179 ? 8.804 3.060 2.988 1.00 87.81 179 ALA A O 1
ATOM 1377 N N . TYR A 1 180 ? 8.111 4.552 1.464 1.00 84.50 180 TYR A N 1
ATOM 1378 C CA . TYR A 1 180 ? 9.409 4.747 0.826 1.00 84.50 180 TYR A CA 1
ATOM 1379 C C . TYR A 1 180 ? 9.551 6.167 0.242 1.00 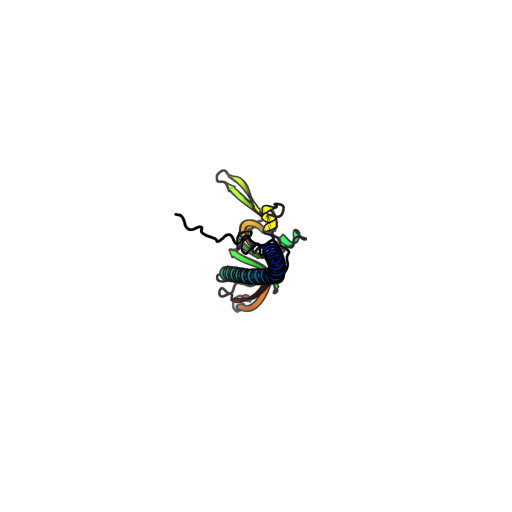84.50 180 TYR A C 1
ATOM 1381 O O . TYR A 1 180 ? 8.537 6.838 0.002 1.00 84.50 180 TYR A O 1
ATOM 1389 N N . PRO A 1 181 ? 10.792 6.655 0.045 1.00 82.69 181 PRO A N 1
ATOM 1390 C CA . PRO A 1 181 ? 11.067 7.962 -0.548 1.00 82.69 181 PRO A CA 1
ATOM 1391 C C . PRO A 1 181 ? 10.602 8.109 -2.002 1.00 82.69 181 PRO A C 1
ATOM 1393 O O . PRO A 1 181 ? 10.568 7.153 -2.779 1.00 82.69 181 PRO A O 1
ATOM 1396 N N . ASN A 1 182 ? 10.320 9.350 -2.400 1.00 82.31 182 ASN A N 1
ATOM 1397 C CA . ASN A 1 182 ? 10.044 9.694 -3.795 1.00 82.31 182 ASN A CA 1
ATOM 1398 C C . ASN A 1 182 ? 11.229 9.299 -4.702 1.00 82.31 182 ASN A C 1
ATOM 1400 O O . ASN A 1 182 ? 12.387 9.498 -4.336 1.00 82.31 182 ASN A O 1
ATOM 1404 N N . LYS A 1 183 ? 10.936 8.789 -5.904 1.00 83.38 183 LYS A N 1
ATOM 1405 C CA . LYS A 1 183 ? 11.904 8.369 -6.945 1.00 83.38 183 LYS A CA 1
ATOM 1406 C C . LYS A 1 183 ? 12.777 7.161 -6.599 1.00 83.38 183 LYS A C 1
ATOM 1408 O O . LYS A 1 183 ? 13.533 6.702 -7.464 1.00 83.38 183 LYS A O 1
ATOM 1413 N N . ASP A 1 184 ? 12.622 6.575 -5.415 1.00 83.31 184 ASP A N 1
ATOM 1414 C CA . ASP A 1 184 ? 13.220 5.278 -5.118 1.00 83.31 184 ASP A CA 1
ATOM 1415 C C . ASP A 1 184 ? 12.666 4.192 -6.050 1.00 83.31 184 ASP A C 1
ATOM 1417 O O . ASP A 1 184 ? 11.636 4.344 -6.711 1.00 83.31 184 ASP A O 1
ATOM 1421 N N . TYR A 1 185 ? 13.418 3.098 -6.179 1.00 84.00 185 TYR A N 1
ATOM 1422 C CA . TYR A 1 185 ? 13.083 1.985 -7.072 1.00 84.00 185 TYR A CA 1
ATOM 1423 C C . TYR A 1 185 ? 12.873 2.380 -8.549 1.00 84.00 185 TYR A C 1
ATOM 1425 O O . TYR A 1 185 ? 12.205 1.659 -9.273 1.00 84.00 185 TYR A O 1
ATOM 1433 N N . MET A 1 186 ? 13.509 3.458 -9.035 1.00 83.19 186 MET A N 1
ATOM 1434 C CA . MET A 1 186 ? 13.312 4.029 -10.388 1.00 83.19 186 MET A CA 1
ATOM 1435 C C . MET A 1 186 ? 11.940 4.692 -10.593 1.00 83.19 186 MET A C 1
ATOM 1437 O O . MET A 1 186 ? 11.448 4.751 -11.720 1.00 83.19 186 MET A O 1
ATOM 1441 N N . GLY A 1 187 ? 11.332 5.192 -9.515 1.00 86.69 187 GLY A N 1
ATOM 1442 C CA . GLY A 1 187 ? 10.010 5.818 -9.559 1.00 86.69 187 GLY A CA 1
ATOM 1443 C C . GLY A 1 187 ? 8.875 4.812 -9.733 1.00 86.69 187 GLY A C 1
ATOM 1444 O O . GLY A 1 187 ? 7.825 5.163 -10.257 1.00 86.69 187 GLY A O 1
ATOM 1445 N N . LEU A 1 188 ? 9.085 3.550 -9.349 1.00 91.38 188 LEU A N 1
ATOM 1446 C CA . LEU A 1 188 ? 7.999 2.575 -9.326 1.00 91.38 188 LEU A CA 1
ATOM 1447 C C . LEU A 1 188 ? 6.949 2.980 -8.281 1.00 91.38 188 LEU A C 1
ATOM 1449 O O . LEU A 1 188 ? 7.278 3.458 -7.192 1.00 91.38 188 LEU A O 1
ATOM 1453 N N . VAL A 1 189 ? 5.685 2.758 -8.627 1.00 92.00 189 VAL A N 1
ATOM 1454 C CA . VAL A 1 189 ? 4.512 3.154 -7.838 1.00 92.00 189 VAL A CA 1
ATOM 1455 C C . VAL A 1 189 ? 3.595 1.962 -7.584 1.00 92.00 189 VAL A C 1
ATOM 1457 O O . VAL A 1 189 ? 3.663 0.947 -8.282 1.00 92.00 189 VAL A O 1
ATOM 1460 N N . VAL A 1 190 ? 2.707 2.088 -6.606 1.00 93.25 190 VAL A N 1
ATOM 1461 C CA . VAL A 1 190 ? 1.632 1.135 -6.329 1.00 93.25 190 VAL A CA 1
ATOM 1462 C C . VAL A 1 190 ? 0.438 1.462 -7.215 1.00 93.25 190 VAL A C 1
ATOM 1464 O O . VAL A 1 190 ? -0.272 2.435 -7.005 1.00 93.25 190 VAL A O 1
ATOM 1467 N N . SER A 1 191 ? 0.200 0.650 -8.239 1.00 92.25 191 SER A N 1
ATOM 1468 C CA . SER A 1 191 ? -0.948 0.861 -9.128 1.00 92.25 191 SER A CA 1
ATOM 1469 C C . SER A 1 191 ? -2.270 0.324 -8.610 1.00 92.25 191 SER A C 1
ATOM 1471 O O . SER A 1 191 ? -3.313 0.837 -9.011 1.00 92.25 191 SER A O 1
ATOM 1473 N N . ASP A 1 192 ? -2.204 -0.710 -7.779 1.00 93.19 192 ASP A N 1
ATOM 1474 C CA . ASP A 1 192 ? -3.361 -1.389 -7.222 1.00 93.19 192 ASP A CA 1
ATOM 1475 C C . ASP A 1 192 ? -2.974 -2.012 -5.880 1.00 93.19 192 ASP A C 1
ATOM 1477 O O . ASP A 1 192 ? -1.890 -2.594 -5.745 1.00 93.19 192 ASP A O 1
ATOM 1481 N N . LEU A 1 193 ? -3.852 -1.856 -4.897 1.00 95.12 193 LEU A N 1
ATOM 1482 C CA . LEU A 1 193 ? -3.722 -2.418 -3.561 1.00 95.12 193 LEU A CA 1
ATOM 1483 C C . LEU A 1 193 ? -5.109 -2.843 -3.097 1.00 95.12 193 LEU A C 1
ATOM 1485 O O . LEU A 1 193 ? -6.001 -2.007 -2.970 1.00 95.12 193 LEU A O 1
ATOM 1489 N N . ALA A 1 194 ? -5.271 -4.132 -2.823 1.00 96.06 194 ALA A N 1
ATOM 1490 C CA . ALA A 1 194 ? -6.523 -4.700 -2.354 1.00 96.06 194 ALA A CA 1
ATOM 1491 C C . ALA A 1 194 ? -6.296 -5.622 -1.156 1.00 96.06 194 ALA A C 1
ATOM 1493 O O . ALA A 1 194 ? -5.338 -6.397 -1.107 1.00 96.06 194 ALA A O 1
ATOM 1494 N N . PHE A 1 195 ? -7.218 -5.559 -0.206 1.00 96.25 195 PHE A N 1
ATOM 1495 C CA . PHE A 1 195 ? -7.268 -6.370 0.997 1.00 96.25 195 PHE A CA 1
ATOM 1496 C C . PHE A 1 195 ? -8.547 -7.189 1.012 1.00 96.25 195 PHE A C 1
ATOM 1498 O O . PHE A 1 195 ? -9.615 -6.699 0.659 1.00 96.25 195 PHE A O 1
ATOM 1505 N N . TYR A 1 196 ? -8.434 -8.427 1.480 1.00 96.06 196 TYR A N 1
ATOM 1506 C CA . TYR A 1 196 ? -9.538 -9.367 1.589 1.00 96.06 196 TYR A CA 1
ATOM 1507 C C . TYR A 1 196 ? -9.514 -10.030 2.961 1.00 96.06 196 TYR A C 1
ATOM 1509 O O . TYR A 1 196 ? -8.512 -10.644 3.346 1.00 96.06 196 TYR A O 1
ATOM 1517 N N . ALA A 1 197 ? -10.626 -9.967 3.686 1.00 94.12 197 ALA A N 1
ATOM 1518 C CA . ALA A 1 197 ? -10.816 -10.745 4.900 1.00 94.12 197 ALA A CA 1
ATOM 1519 C C . ALA A 1 197 ? -10.782 -12.237 4.541 1.00 94.12 197 ALA A C 1
ATOM 1521 O O . ALA A 1 197 ? -11.572 -12.710 3.725 1.00 94.12 197 ALA A O 1
ATOM 1522 N N . ARG A 1 198 ? -9.847 -12.991 5.129 1.00 92.62 198 ARG A N 1
ATOM 1523 C CA . ARG A 1 198 ? -9.635 -14.405 4.774 1.00 92.62 198 ARG A CA 1
ATOM 1524 C C . ARG A 1 198 ? -10.095 -15.363 5.864 1.00 92.62 198 ARG A C 1
ATOM 1526 O O . ARG A 1 198 ? -10.632 -16.423 5.563 1.00 92.62 198 ARG A O 1
ATOM 1533 N N . GLY A 1 199 ? -9.841 -15.020 7.120 1.00 90.06 199 GLY A N 1
ATOM 1534 C CA . GLY A 1 199 ? -10.177 -15.868 8.255 1.00 90.06 199 GLY A CA 1
ATOM 1535 C C . GLY A 1 199 ? -10.518 -15.022 9.462 1.00 90.06 199 GLY A C 1
ATOM 1536 O O . GLY A 1 199 ? -9.836 -14.034 9.726 1.00 90.06 199 GLY A O 1
ATOM 1537 N N . TRP A 1 200 ? -11.566 -15.415 10.175 1.00 92.81 200 TRP A N 1
ATOM 1538 C CA . TRP A 1 200 ? -12.033 -14.756 11.386 1.00 92.81 200 TRP A CA 1
ATOM 1539 C C . TRP A 1 200 ? -12.557 -15.783 12.387 1.00 92.81 200 TRP A C 1
ATOM 1541 O O . TRP A 1 200 ? -12.872 -16.924 12.035 1.00 92.81 200 TRP A O 1
ATOM 1551 N N . LYS A 1 201 ? -12.635 -15.375 13.649 1.00 91.12 201 LYS A N 1
ATOM 1552 C CA . LYS A 1 201 ? -13.196 -16.159 14.749 1.00 91.12 201 LYS A CA 1
ATOM 1553 C C . LYS A 1 201 ? -14.197 -15.308 15.504 1.00 91.12 201 LYS A C 1
ATOM 1555 O O . LYS A 1 201 ? -14.004 -14.109 15.634 1.00 91.12 201 LYS A O 1
ATOM 1560 N N . GLU A 1 202 ? -15.240 -15.942 16.009 1.00 91.00 202 GLU A N 1
ATOM 1561 C CA . GLU A 1 202 ? -16.174 -15.299 16.924 1.00 91.00 202 GLU A CA 1
ATOM 1562 C C . GLU A 1 202 ? -15.753 -15.605 18.364 1.00 91.00 202 GLU A C 1
ATOM 1564 O O . GLU A 1 202 ? -15.585 -16.770 18.747 1.00 91.00 202 GLU A O 1
ATOM 1569 N N . GLU A 1 203 ? -15.543 -14.559 19.152 1.00 86.88 203 GLU A N 1
ATOM 1570 C CA . GLU A 1 203 ? -15.264 -14.667 20.573 1.00 86.88 203 GLU A CA 1
ATOM 1571 C C . GLU A 1 203 ? -16.563 -14.990 21.321 1.00 86.88 203 GLU A C 1
ATOM 1573 O O . GLU A 1 203 ? -17.498 -14.197 21.356 1.00 86.88 203 GLU A O 1
ATOM 1578 N N . LYS A 1 204 ? -16.633 -16.177 21.933 1.00 80.81 204 LYS A N 1
ATOM 1579 C CA . LYS A 1 204 ? -17.874 -16.704 22.532 1.00 80.81 204 LYS A CA 1
ATOM 1580 C C . LYS A 1 204 ? -18.413 -15.881 23.705 1.00 80.81 204 LYS A C 1
ATOM 1582 O O . LYS A 1 204 ? -19.598 -15.984 24.005 1.00 80.81 204 LYS A O 1
ATOM 1587 N N . GLU A 1 205 ? -17.553 -15.135 24.395 1.00 80.81 205 GLU A N 1
ATOM 1588 C CA . GLU A 1 205 ? -17.928 -14.358 25.583 1.00 80.81 205 GLU A CA 1
ATOM 1589 C C . GLU A 1 205 ? -18.509 -12.986 25.222 1.00 80.81 205 GLU A C 1
ATOM 1591 O O . GLU A 1 205 ? -19.421 -12.509 25.894 1.00 80.81 205 GLU A O 1
ATOM 1596 N N . THR A 1 206 ? -18.018 -12.369 24.145 1.00 83.25 206 THR A N 1
ATOM 1597 C CA . THR A 1 206 ? -18.378 -11.002 23.736 1.00 83.25 206 THR A CA 1
ATOM 1598 C C . THR A 1 206 ? -19.219 -10.957 22.455 1.00 83.25 206 THR A C 1
ATOM 1600 O O . THR A 1 206 ? -19.837 -9.933 22.171 1.00 83.25 206 THR A O 1
ATOM 1603 N N . GLY A 1 207 ? -19.249 -12.042 21.671 1.00 84.56 207 GLY A N 1
ATOM 1604 C CA . GLY A 1 207 ? -19.846 -12.096 20.332 1.00 84.56 207 GLY A CA 1
ATOM 1605 C C . GLY A 1 207 ? -19.048 -11.329 19.269 1.00 84.56 207 GLY A C 1
ATOM 1606 O O . GLY A 1 207 ? -19.523 -11.153 18.146 1.00 84.56 207 GLY A O 1
ATOM 1607 N N . LYS A 1 208 ? -17.850 -10.835 19.606 1.00 87.94 208 LYS A N 1
ATOM 1608 C CA . LYS A 1 208 ? -17.010 -10.066 18.686 1.00 87.94 208 LYS A CA 1
ATOM 1609 C C . LYS A 1 208 ? -16.424 -10.967 17.612 1.00 87.94 208 LYS A C 1
ATOM 1611 O O . LYS A 1 208 ? -16.011 -12.093 17.880 1.00 87.94 208 LYS A O 1
ATOM 1616 N N . ILE A 1 209 ? -16.363 -10.455 16.388 1.00 90.88 209 ILE A N 1
ATOM 1617 C CA . ILE A 1 209 ? -15.699 -11.139 15.280 1.00 90.88 209 ILE A CA 1
ATOM 1618 C C . ILE A 1 209 ? -14.285 -10.582 15.194 1.00 90.88 209 ILE A C 1
ATOM 1620 O O . ILE A 1 209 ? -14.117 -9.391 14.985 1.00 90.88 209 ILE A O 1
ATOM 1624 N N . CYS A 1 210 ? -13.285 -11.439 15.343 1.00 91.56 210 CYS A N 1
ATOM 1625 C CA . CYS A 1 210 ? -11.869 -11.092 15.313 1.00 91.56 210 CYS A CA 1
ATOM 1626 C C . CYS A 1 210 ? -11.224 -11.626 14.037 1.00 91.56 210 CYS A C 1
ATOM 1628 O O . CYS A 1 210 ? -11.359 -12.816 13.726 1.00 91.56 210 CYS A O 1
ATOM 1630 N N . LEU A 1 211 ? -10.514 -10.776 13.295 1.00 92.06 211 LEU A N 1
ATOM 1631 C CA . LEU A 1 211 ? -9.834 -11.185 12.067 1.00 92.06 211 LEU A CA 1
ATOM 1632 C C . LEU A 1 211 ? -8.532 -11.911 12.422 1.00 92.06 211 LEU A C 1
ATOM 1634 O O . LEU A 1 211 ? -7.699 -11.386 13.145 1.00 92.06 211 LEU A O 1
ATOM 1638 N N . THR A 1 212 ? -8.325 -13.118 11.899 1.00 92.62 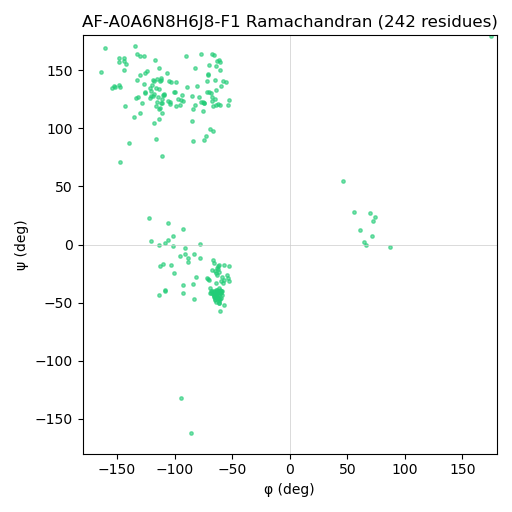212 THR A N 1
ATOM 1639 C CA . THR A 1 212 ? -7.101 -13.904 12.148 1.00 92.62 212 THR A CA 1
ATOM 1640 C C . THR A 1 212 ? -6.131 -13.878 10.976 1.00 92.62 212 THR A C 1
ATOM 1642 O O . THR A 1 212 ? -4.970 -14.257 11.118 1.00 92.62 212 THR A O 1
ATOM 1645 N N . SER A 1 213 ? -6.609 -13.505 9.788 1.00 93.56 213 SER A N 1
ATOM 1646 C CA . SER A 1 213 ? -5.775 -13.360 8.597 1.00 93.56 213 SER A CA 1
ATOM 1647 C C . SER A 1 213 ? -6.480 -12.562 7.507 1.00 93.56 213 SER A C 1
ATOM 1649 O O . SER A 1 213 ? -7.688 -12.726 7.303 1.00 93.56 213 SER A O 1
ATOM 1651 N N . LEU A 1 214 ? -5.696 -11.827 6.726 1.00 94.69 214 LEU A N 1
ATOM 1652 C CA . LEU A 1 214 ? -6.109 -11.190 5.476 1.00 94.69 214 LEU A CA 1
ATOM 1653 C C . LEU A 1 214 ? -5.321 -11.757 4.288 1.00 94.69 214 LEU A C 1
ATOM 1655 O O . LEU A 1 214 ? -4.235 -12.320 4.441 1.00 94.69 214 LEU A O 1
ATOM 1659 N N . SER A 1 215 ? -5.872 -11.595 3.091 1.00 96.44 215 SER A N 1
ATOM 1660 C CA . SER A 1 215 ? -5.098 -11.674 1.853 1.00 96.44 215 SER A CA 1
ATOM 1661 C C . SER A 1 215 ? -4.906 -10.265 1.312 1.00 96.44 215 SER A C 1
ATOM 1663 O O . SER A 1 215 ? -5.829 -9.460 1.362 1.00 96.44 215 SER A O 1
ATOM 1665 N N . MET A 1 216 ? -3.722 -9.982 0.792 1.00 96.56 216 MET A N 1
ATOM 1666 C CA . MET A 1 216 ? -3.386 -8.725 0.143 1.00 96.56 216 MET A CA 1
ATOM 1667 C C . MET A 1 216 ? -2.984 -9.008 -1.299 1.00 96.56 216 MET A C 1
ATOM 1669 O O . MET A 1 216 ? -2.226 -9.948 -1.548 1.00 96.56 216 MET A O 1
ATOM 1673 N N . GLN A 1 217 ? -3.449 -8.183 -2.227 1.00 97.56 217 GLN A N 1
ATOM 1674 C CA . GLN A 1 217 ? -2.938 -8.097 -3.586 1.00 97.56 217 GLN A CA 1
ATOM 1675 C C . GLN A 1 217 ? -2.307 -6.720 -3.783 1.00 97.56 217 GLN A C 1
ATOM 1677 O O . GLN A 1 217 ? -2.935 -5.707 -3.499 1.00 97.56 217 GLN A O 1
ATOM 1682 N N . LEU A 1 218 ? -1.058 -6.698 -4.239 1.00 96.75 218 LEU A N 1
ATOM 1683 C CA . LEU A 1 218 ? -0.277 -5.486 -4.460 1.00 96.75 218 LEU A CA 1
ATOM 1684 C C . LEU A 1 218 ? 0.295 -5.521 -5.874 1.00 96.75 218 LEU A C 1
ATOM 1686 O O . LEU A 1 218 ? 1.042 -6.441 -6.209 1.00 96.75 218 LEU A O 1
ATOM 1690 N N . THR A 1 219 ? -0.017 -4.514 -6.686 1.00 96.69 219 THR A N 1
ATOM 1691 C CA . THR A 1 219 ? 0.535 -4.369 -8.036 1.00 96.69 219 THR A CA 1
ATOM 1692 C C . THR A 1 219 ? 1.449 -3.159 -8.115 1.00 96.69 219 THR A C 1
ATOM 1694 O O . THR A 1 219 ? 1.010 -2.016 -7.983 1.00 96.69 219 THR A O 1
ATOM 1697 N N . VAL A 1 220 ? 2.720 -3.418 -8.407 1.00 96.25 220 VAL A N 1
ATOM 1698 C CA . VAL A 1 220 ? 3.735 -2.407 -8.689 1.00 96.25 220 VAL A CA 1
ATOM 1699 C C . VAL A 1 220 ? 3.748 -2.092 -10.182 1.00 96.25 220 VAL A C 1
ATOM 1701 O O . VAL A 1 220 ? 3.738 -2.992 -11.027 1.00 96.25 220 VAL A O 1
ATOM 1704 N N . ALA A 1 221 ? 3.816 -0.806 -10.503 1.00 94.06 221 ALA A N 1
ATOM 1705 C CA . ALA A 1 221 ? 3.792 -0.276 -11.855 1.00 94.06 221 ALA A CA 1
ATOM 1706 C C . ALA A 1 221 ? 4.893 0.760 -12.093 1.00 94.06 221 ALA A C 1
ATOM 1708 O O . ALA A 1 221 ? 5.485 1.312 -11.165 1.00 94.06 221 ALA A O 1
ATOM 1709 N N . LYS A 1 222 ? 5.139 1.041 -13.371 1.00 91.56 222 LYS A N 1
ATOM 1710 C CA . LYS A 1 222 ? 5.919 2.200 -13.820 1.00 91.56 222 LYS A CA 1
ATOM 1711 C C . LYS A 1 222 ? 5.187 3.510 -13.473 1.00 91.56 222 LYS A C 1
ATOM 1713 O O . LYS A 1 222 ? 3.972 3.477 -13.269 1.00 91.56 222 LYS A O 1
ATOM 1718 N N . PRO A 1 223 ? 5.879 4.667 -13.482 1.00 86.44 223 PRO A N 1
ATOM 1719 C CA . PRO A 1 223 ? 5.242 5.974 -13.284 1.00 86.44 223 PRO A CA 1
ATOM 1720 C C . PRO A 1 223 ? 4.060 6.254 -14.226 1.00 86.44 223 PRO A C 1
ATOM 1722 O O . PRO A 1 223 ? 3.145 6.984 -13.868 1.00 86.44 223 PRO A O 1
ATOM 1725 N N . ASP A 1 224 ? 4.065 5.666 -15.427 1.00 87.25 224 ASP A N 1
ATOM 1726 C CA . ASP A 1 224 ? 2.979 5.785 -16.411 1.00 87.25 224 ASP A CA 1
ATOM 1727 C C . ASP A 1 224 ? 1.751 4.904 -16.099 1.00 87.25 224 ASP A C 1
ATOM 1729 O O . ASP A 1 224 ? 0.778 4.906 -16.849 1.00 87.25 224 ASP A O 1
ATOM 1733 N N . GLY A 1 225 ? 1.789 4.145 -14.998 1.00 86.38 225 GLY A N 1
ATOM 1734 C CA . GLY A 1 225 ? 0.726 3.245 -14.563 1.00 86.38 225 GLY A CA 1
ATOM 1735 C C . GLY A 1 225 ? 0.798 1.836 -15.154 1.00 86.38 225 GLY A C 1
ATOM 1736 O O . GLY A 1 225 ? -0.011 0.996 -14.763 1.00 86.38 225 GLY A O 1
ATOM 1737 N N . THR A 1 226 ? 1.758 1.535 -16.035 1.00 92.38 226 THR A N 1
ATOM 1738 C CA . THR A 1 226 ? 1.908 0.199 -16.633 1.00 92.38 226 THR A CA 1
ATOM 1739 C C . THR A 1 226 ? 2.313 -0.828 -15.570 1.00 92.38 226 THR A C 1
ATOM 1741 O O . THR A 1 226 ? 3.400 -0.687 -14.994 1.00 92.38 226 THR A O 1
ATOM 1744 N N . PRO A 1 227 ? 1.509 -1.883 -15.324 1.00 94.88 227 PRO A N 1
ATOM 1745 C CA . PRO A 1 227 ? 1.846 -2.926 -14.360 1.00 94.88 227 PRO A CA 1
ATOM 1746 C C . PRO A 1 227 ? 3.151 -3.638 -14.722 1.00 94.88 227 PRO A C 1
ATOM 1748 O O . PRO A 1 227 ? 3.384 -3.988 -15.879 1.00 94.88 227 PRO A O 1
ATOM 1751 N N . VAL A 1 228 ? 3.996 -3.868 -13.719 1.00 95.50 228 VAL A N 1
ATOM 1752 C CA . VAL A 1 228 ? 5.269 -4.592 -13.857 1.00 95.50 228 VAL A CA 1
ATOM 1753 C C . VAL A 1 228 ? 5.217 -5.912 -13.101 1.00 95.50 228 VAL A C 1
ATOM 1755 O O . VAL A 1 228 ? 5.664 -6.935 -13.613 1.00 95.50 228 VAL A O 1
ATOM 1758 N N . TYR A 1 229 ? 4.679 -5.896 -11.881 1.00 97.06 229 TYR A N 1
ATOM 1759 C CA . TYR A 1 229 ? 4.650 -7.065 -11.012 1.00 97.06 229 TYR A CA 1
ATOM 1760 C C . TYR A 1 229 ? 3.460 -7.010 -10.057 1.00 97.06 229 TYR A C 1
ATOM 1762 O O . TYR A 1 229 ? 3.212 -5.974 -9.443 1.00 97.06 229 TYR A O 1
ATOM 1770 N N . THR A 1 230 ? 2.765 -8.136 -9.898 1.00 97.19 230 THR A N 1
ATOM 1771 C CA . THR A 1 230 ? 1.695 -8.303 -8.910 1.00 97.19 230 THR A CA 1
ATOM 1772 C C . THR A 1 230 ? 2.084 -9.391 -7.926 1.00 97.19 230 THR A C 1
ATOM 1774 O O . THR A 1 230 ? 2.430 -10.506 -8.319 1.00 97.19 230 THR A O 1
ATOM 1777 N N . GLN A 1 231 ? 1.978 -9.075 -6.642 1.00 96.06 231 GLN A N 1
ATOM 1778 C CA . GLN A 1 231 ? 2.175 -10.003 -5.544 1.00 96.06 231 GLN A CA 1
ATOM 1779 C C . GLN A 1 231 ? 0.851 -10.261 -4.839 1.00 96.06 231 GLN A C 1
ATOM 1781 O O . GLN A 1 231 ? 0.028 -9.363 -4.662 1.00 96.06 231 GLN A O 1
ATOM 1786 N N . THR A 1 232 ? 0.653 -11.499 -4.400 1.00 97.00 232 THR A N 1
ATOM 1787 C CA . THR A 1 232 ? -0.423 -11.851 -3.478 1.00 97.00 232 THR A CA 1
ATOM 1788 C C . THR A 1 232 ? 0.185 -12.469 -2.234 1.00 97.00 232 THR A C 1
ATOM 1790 O O . THR A 1 232 ? 0.959 -13.420 -2.324 1.00 97.00 232 THR A O 1
ATOM 1793 N N . ALA A 1 233 ? -0.165 -11.926 -1.074 1.00 96.38 233 ALA A N 1
ATOM 1794 C CA . ALA A 1 233 ? 0.339 -12.370 0.214 1.00 96.38 233 ALA A CA 1
ATOM 1795 C C . ALA A 1 233 ? -0.816 -12.704 1.155 1.00 96.38 233 ALA A C 1
ATOM 1797 O O . ALA A 1 233 ? -1.874 -12.083 1.117 1.00 96.38 233 ALA A O 1
ATOM 1798 N N . VAL A 1 234 ? -0.598 -13.689 2.023 1.00 95.81 234 VAL A N 1
ATOM 1799 C CA . VAL A 1 234 ? -1.483 -13.967 3.155 1.00 95.81 234 VAL A CA 1
ATOM 1800 C C . VAL A 1 234 ? -0.797 -13.438 4.397 1.00 95.81 234 VAL A C 1
ATOM 1802 O O . VAL A 1 234 ? 0.334 -13.834 4.679 1.00 95.81 234 VAL A O 1
ATOM 1805 N N . ILE A 1 235 ? -1.463 -12.542 5.117 1.00 94.62 235 ILE A N 1
ATOM 1806 C CA . ILE A 1 235 ? -0.908 -11.906 6.308 1.00 94.62 235 ILE A CA 1
ATOM 1807 C C . ILE A 1 235 ? -1.689 -12.424 7.521 1.00 94.62 235 ILE A C 1
ATOM 1809 O O . ILE A 1 235 ? -2.899 -12.190 7.609 1.00 94.62 235 ILE A O 1
ATOM 1813 N N . PRO A 1 236 ? -1.047 -13.197 8.416 1.00 92.44 236 PRO A N 1
ATOM 1814 C CA . PRO A 1 236 ? -1.660 -13.597 9.674 1.00 92.44 236 PRO A CA 1
ATOM 1815 C C . PRO A 1 236 ? -1.763 -12.393 10.615 1.00 92.44 236 PRO A C 1
ATOM 1817 O O . PRO A 1 236 ? -0.880 -11.542 10.626 1.00 92.44 236 PRO A O 1
ATOM 1820 N N . LEU A 1 237 ? -2.818 -12.360 11.425 1.00 91.88 237 LEU A N 1
ATOM 1821 C CA . LEU A 1 237 ? -3.046 -11.342 12.449 1.00 91.88 237 LEU A CA 1
ATOM 1822 C C . LEU A 1 237 ? -3.017 -12.015 13.824 1.00 91.88 237 LEU A C 1
ATOM 1824 O O . LEU A 1 237 ? -4.046 -12.534 14.267 1.00 91.88 237 LEU A O 1
ATOM 1828 N N . PRO A 1 238 ? -1.845 -12.096 14.479 1.00 87.06 238 PRO A N 1
ATOM 1829 C CA . PRO A 1 238 ? -1.714 -12.803 15.749 1.00 87.06 238 PRO A CA 1
ATOM 1830 C C . PRO A 1 238 ? -2.419 -12.074 16.901 1.00 87.06 238 PRO A C 1
ATOM 1832 O O . PRO A 1 238 ? -2.938 -12.756 17.782 1.00 87.06 238 PRO A O 1
ATOM 1835 N N . GLY A 1 239 ? -2.506 -10.738 16.854 1.00 84.88 239 GLY A N 1
ATOM 1836 C CA . GLY A 1 239 ? -3.288 -9.930 17.801 1.00 84.88 239 GLY A CA 1
ATOM 1837 C C . GLY A 1 239 ? -4.803 -10.133 17.697 1.00 84.88 239 GLY A C 1
ATOM 1838 O O . GLY A 1 239 ? -5.530 -9.770 18.608 1.00 84.88 239 GLY A O 1
ATOM 1839 N N . ALA A 1 240 ? -5.286 -10.781 16.627 1.00 86.38 240 ALA A N 1
ATOM 1840 C CA . ALA A 1 240 ? -6.703 -11.063 16.397 1.00 86.38 240 ALA A CA 1
ATOM 1841 C C . ALA A 1 240 ? -7.623 -9.840 16.640 1.00 86.38 240 ALA A C 1
ATOM 1843 O O . ALA A 1 240 ? -8.587 -9.948 17.405 1.00 86.38 240 ALA A O 1
ATOM 1844 N N . PRO A 1 241 ? -7.352 -8.694 15.983 1.00 90.12 241 PRO A N 1
ATOM 1845 C CA . PRO A 1 241 ? -8.085 -7.457 16.221 1.00 90.12 241 PRO A CA 1
ATOM 1846 C C . PRO A 1 241 ? -9.573 -7.630 15.914 1.00 90.12 241 PRO A C 1
ATOM 1848 O O . PRO A 1 241 ? -9.964 -8.412 15.034 1.00 90.12 241 PRO A O 1
ATOM 1851 N N . GLU A 1 242 ? -10.406 -6.868 16.621 1.00 91.25 242 GLU A N 1
ATOM 1852 C CA . GLU A 1 242 ? -11.843 -6.832 16.368 1.00 91.25 242 GLU A CA 1
ATOM 1853 C C . GLU A 1 242 ? -12.082 -6.348 14.937 1.00 91.25 242 GLU A C 1
ATOM 1855 O O . GLU A 1 242 ? -11.672 -5.256 14.550 1.00 91.25 242 GLU A O 1
ATOM 1860 N N . PHE A 1 243 ? -12.728 -7.182 14.134 1.00 90.69 243 PHE A N 1
ATOM 1861 C CA . PHE A 1 243 ? -13.070 -6.872 12.762 1.00 90.69 243 PHE A CA 1
ATOM 1862 C C . PHE A 1 243 ? -14.367 -6.076 12.753 1.00 90.69 243 PHE A C 1
ATOM 1864 O O . PHE A 1 243 ? -15.403 -6.600 13.164 1.00 90.69 243 PHE A O 1
ATOM 1871 N N . GLN A 1 244 ? -14.327 -4.830 12.292 1.00 84.88 244 GLN A N 1
ATOM 1872 C CA . GLN A 1 244 ? -15.501 -3.964 12.192 1.00 84.88 244 GLN A CA 1
ATOM 1873 C C . GLN A 1 244 ? -15.865 -3.673 10.757 1.00 84.88 244 GLN A C 1
ATOM 1875 O O . GLN A 1 244 ? -14.977 -3.282 9.965 1.00 84.88 244 GLN A O 1
#

Foldseek 3Di:
DDDDDPDPPDCDPVNVVVVVVVCVVVVVVCVVPVVVVVVVVVLVLLLVLLVVVVVLVVVVVLVVQQQQQAEKAAWAPDAPVDPVVNCRLVDDPDRDQKYFKMWGDPDPFKIKIKGLHDDDWAWAWDQDPVRDIDIDTQAHCVDPVRVLSRQFTKIWMWTWDQPPVNPDTDTHTDDIDTSDDACPSNSKGWLGKMKGQDDWDQDPVPRFIFGQKIKMWTFIDHSVSHTSDIDIDIRGRPSRYGRD